Protein AF-A0B659-F1 (afdb_monomer)

Organism: Methanothrix thermoacetophila (strain DSM 6194 / JCM 14653 / NBRC 101360 / PT) (NCBI:txid349307)

Radius of gyration: 19.93 Å; Cα contacts (8 Å, |Δi|>4): 577; chains: 1; bounding box: 67×42×72 Å

Sequence (255 aa):
MFRSTLYLTVGFVILIGVASSYDFGSKVDNTSPDLGYPLVDFGGSQVPIDIGYWDVGPNPQIFDEDDMVYLHFGSAVPTTINANDIRLTTRSDLGLNAGSKVRASDIDCGKPLLPLPAPPLTAGIYFMDLYGSSPGYDVNDLIYLKTLLPAGITATNDVRLSNAVHYNGTVLSAGTKVLDFHADHNRLIIPMIIGFPIYPPVWQESIATIRFYNANGNTMNGVPIYDYNDEVYIDVPFSPLSPGVVSVNDVHLTV

Structure (mmCIF, N/CA/C/O backbone):
data_AF-A0B659-F1
#
_entry.id   AF-A0B659-F1
#
loop_
_atom_site.group_PDB
_atom_site.id
_atom_site.type_symbol
_atom_site.label_atom_id
_atom_site.label_alt_id
_atom_site.label_comp_id
_atom_site.label_asym_id
_atom_site.label_entity_id
_atom_site.label_seq_id
_atom_site.pdbx_PDB_ins_code
_atom_site.Cartn_x
_atom_site.Cartn_y
_atom_site.Cartn_z
_atom_site.occupancy
_atom_site.B_iso_or_equiv
_atom_site.auth_seq_id
_atom_site.auth_comp_id
_atom_site.auth_asym_id
_atom_site.auth_atom_id
_atom_site.pdbx_PDB_model_num
ATOM 1 N N . MET A 1 1 ? 44.176 -22.845 -47.828 1.00 45.75 1 MET A N 1
ATOM 2 C CA . MET A 1 1 ? 43.321 -21.669 -47.553 1.00 45.75 1 MET A CA 1
ATOM 3 C C . MET A 1 1 ? 42.254 -22.123 -46.558 1.00 45.75 1 MET A C 1
ATOM 5 O O . MET A 1 1 ? 41.245 -22.679 -46.968 1.00 45.75 1 MET A O 1
ATOM 9 N N . PHE A 1 2 ? 42.545 -22.056 -45.255 1.00 35.38 2 PHE A N 1
ATOM 10 C CA . PHE A 1 2 ? 41.646 -22.559 -44.208 1.00 35.38 2 PHE A CA 1
ATOM 11 C C . PHE A 1 2 ? 40.600 -21.491 -43.881 1.00 35.38 2 PHE A C 1
ATOM 13 O O . PHE A 1 2 ? 40.958 -20.371 -43.528 1.00 35.38 2 PHE A O 1
ATOM 20 N N . ARG A 1 3 ? 39.316 -21.824 -44.042 1.00 43.41 3 ARG A N 1
ATOM 21 C CA . ARG A 1 3 ? 38.193 -20.975 -43.631 1.00 43.41 3 ARG A CA 1
ATOM 22 C C . ARG A 1 3 ? 37.830 -21.326 -42.189 1.00 43.41 3 ARG A C 1
ATOM 24 O O . ARG A 1 3 ? 37.303 -22.405 -41.938 1.00 43.41 3 ARG A O 1
ATOM 31 N N . SER A 1 4 ? 38.139 -20.436 -41.252 1.00 39.31 4 SER A N 1
ATOM 32 C CA . SER A 1 4 ? 37.653 -20.497 -39.874 1.00 39.31 4 SER A CA 1
ATOM 33 C C . SER A 1 4 ? 36.206 -19.999 -39.832 1.00 39.31 4 SER A C 1
ATOM 35 O O . SER A 1 4 ? 35.901 -18.893 -40.271 1.00 39.31 4 SER A O 1
ATOM 37 N N . THR A 1 5 ? 35.304 -20.843 -39.335 1.00 51.81 5 THR A N 1
ATOM 38 C CA . THR A 1 5 ? 33.898 -20.493 -39.096 1.00 51.81 5 THR A CA 1
ATOM 39 C C . THR A 1 5 ? 33.790 -20.006 -37.655 1.00 51.81 5 THR A C 1
ATOM 41 O O . THR A 1 5 ? 34.074 -20.765 -36.730 1.00 51.81 5 THR A O 1
ATOM 44 N N . LEU A 1 6 ? 33.454 -18.730 -37.470 1.00 38.84 6 LEU A N 1
ATOM 45 C CA . LEU A 1 6 ? 33.222 -18.118 -36.164 1.00 38.84 6 LEU A CA 1
ATOM 46 C C . LEU A 1 6 ? 31.784 -18.441 -35.736 1.00 38.84 6 LEU A C 1
ATOM 48 O O . LEU A 1 6 ? 30.836 -17.973 -36.364 1.00 38.84 6 LEU A O 1
ATOM 52 N N . TYR A 1 7 ? 31.617 -19.258 -34.698 1.00 39.16 7 TYR A N 1
ATOM 53 C CA . TYR A 1 7 ? 30.313 -19.494 -34.081 1.00 39.16 7 TYR A CA 1
ATOM 54 C C . TYR A 1 7 ? 30.024 -18.359 -33.096 1.00 39.16 7 TYR A C 1
ATOM 56 O O . TYR A 1 7 ? 30.724 -18.198 -32.099 1.00 39.16 7 TYR A O 1
ATOM 64 N N . LEU A 1 8 ? 29.009 -17.552 -33.406 1.00 42.28 8 LEU A N 1
ATOM 65 C CA . LEU A 1 8 ? 28.469 -16.539 -32.508 1.00 42.28 8 LEU A CA 1
ATOM 66 C C . LEU A 1 8 ? 27.478 -17.228 -31.561 1.00 42.28 8 LEU A C 1
ATOM 68 O O . LEU A 1 8 ? 26.343 -17.513 -31.940 1.00 42.28 8 LEU A O 1
ATOM 72 N N . THR A 1 9 ? 27.909 -17.532 -30.341 1.00 43.62 9 THR A N 1
ATOM 73 C CA . THR A 1 9 ? 27.015 -18.033 -29.293 1.00 43.62 9 THR A CA 1
ATOM 74 C C . THR A 1 9 ? 26.237 -16.848 -28.723 1.00 43.62 9 THR A C 1
ATOM 76 O O . THR A 1 9 ? 26.780 -16.057 -27.956 1.00 43.62 9 THR A O 1
ATOM 79 N N . VAL A 1 10 ? 24.974 -16.694 -29.120 1.00 49.62 10 VAL A N 1
ATOM 80 C CA . VAL A 1 10 ? 24.047 -15.750 -28.482 1.00 49.62 10 VAL A CA 1
ATOM 81 C C . VAL A 1 10 ? 23.654 -16.351 -27.133 1.00 49.62 10 VAL A C 1
ATOM 83 O O . VAL A 1 10 ? 22.927 -17.341 -27.077 1.00 49.62 10 VAL A O 1
ATOM 86 N N . GLY A 1 11 ? 24.205 -15.806 -26.049 1.00 42.12 11 GLY A N 1
ATOM 87 C CA . GLY A 1 11 ? 23.843 -16.193 -24.689 1.00 42.12 11 GLY A CA 1
ATOM 88 C C . GLY A 1 11 ? 22.412 -15.764 -24.381 1.00 42.12 11 GLY A C 1
ATOM 89 O O . GLY A 1 11 ? 22.101 -14.577 -24.407 1.00 42.12 11 GLY A O 1
ATOM 90 N N . PHE A 1 12 ? 21.544 -16.734 -24.110 1.00 39.38 12 PHE A N 1
ATOM 91 C CA . PHE A 1 12 ? 20.179 -16.509 -23.648 1.00 39.38 12 PHE A CA 1
ATOM 92 C C . PHE A 1 12 ? 20.232 -16.268 -22.132 1.00 39.38 12 PHE A C 1
ATOM 94 O O . PHE A 1 12 ? 20.500 -17.195 -21.368 1.00 39.38 12 PHE A O 1
ATOM 101 N N . VAL A 1 13 ? 20.053 -15.020 -21.693 1.00 42.03 13 VAL A N 1
ATOM 102 C CA . VAL A 1 13 ? 19.917 -14.693 -20.267 1.00 42.03 13 VAL A CA 1
ATOM 103 C C . VAL A 1 13 ? 18.481 -15.013 -19.868 1.00 42.03 13 VAL A C 1
ATOM 105 O O . VAL A 1 13 ? 17.551 -14.318 -20.265 1.00 42.03 13 VAL A O 1
ATOM 108 N N . ILE A 1 14 ? 18.295 -16.093 -19.113 1.00 38.19 14 ILE A N 1
ATOM 109 C CA . ILE A 1 14 ? 17.024 -16.386 -18.448 1.00 38.19 14 ILE A CA 1
ATOM 110 C C . ILE A 1 14 ? 17.013 -15.553 -17.164 1.00 38.19 14 ILE A C 1
ATOM 112 O O . ILE A 1 14 ? 17.647 -15.932 -16.180 1.00 38.19 14 ILE A O 1
ATOM 116 N N . LEU A 1 15 ? 16.328 -14.407 -17.183 1.00 40.47 15 LEU A N 1
ATOM 117 C CA . LEU A 1 15 ? 15.918 -13.726 -15.956 1.00 40.47 15 LEU A CA 1
ATOM 118 C C . LEU A 1 15 ? 14.810 -14.569 -15.322 1.00 40.47 15 LEU A C 1
ATOM 120 O O . LEU A 1 15 ? 13.669 -14.579 -15.775 1.00 40.47 15 LEU A O 1
ATOM 124 N N . ILE A 1 16 ? 15.182 -15.352 -14.313 1.00 45.69 16 ILE A N 1
ATOM 125 C CA . ILE A 1 16 ? 14.224 -15.997 -13.421 1.00 45.69 16 ILE A CA 1
ATOM 126 C C . ILE A 1 16 ? 13.690 -14.874 -12.532 1.00 45.69 16 ILE A C 1
ATOM 128 O O . ILE A 1 16 ? 14.437 -14.356 -11.705 1.00 45.69 16 ILE A O 1
ATOM 132 N N . GLY A 1 17 ? 12.434 -14.474 -12.737 1.00 38.38 17 GLY A N 1
ATOM 133 C CA . GLY A 1 17 ? 11.750 -13.552 -11.834 1.00 38.38 17 GLY A CA 1
ATOM 134 C C . GLY A 1 17 ? 11.701 -14.170 -10.441 1.00 38.38 17 GLY A C 1
ATOM 135 O O . GLY A 1 17 ? 11.069 -15.209 -10.240 1.00 38.38 17 GLY A O 1
ATOM 136 N N . VAL A 1 18 ? 12.432 -13.579 -9.503 1.00 46.12 18 VAL A N 1
ATOM 137 C CA . VAL A 1 18 ? 12.236 -13.826 -8.077 1.00 46.12 18 VAL A CA 1
ATOM 138 C C . VAL A 1 18 ? 10.968 -13.081 -7.675 1.00 46.12 18 VAL A C 1
ATOM 140 O O . VAL A 1 18 ? 10.783 -11.933 -8.059 1.00 46.12 18 VAL A O 1
ATOM 143 N N . ALA A 1 19 ? 10.059 -13.759 -6.975 1.00 50.69 19 ALA A N 1
ATOM 144 C CA . ALA A 1 19 ? 8.969 -13.066 -6.299 1.00 50.69 19 ALA A CA 1
ATOM 145 C C . ALA A 1 19 ? 9.569 -12.080 -5.284 1.00 50.69 19 ALA A C 1
ATOM 147 O O . ALA A 1 19 ? 10.612 -12.396 -4.700 1.00 50.69 19 ALA A O 1
ATOM 148 N N . SER A 1 20 ? 8.907 -10.936 -5.086 1.00 56.00 20 SER A N 1
ATOM 149 C CA . SER A 1 20 ? 9.248 -9.955 -4.052 1.00 56.00 20 SER A CA 1
ATOM 150 C C . SER A 1 20 ? 9.538 -10.673 -2.735 1.00 56.00 20 SER A C 1
ATOM 152 O O . SER A 1 20 ? 8.721 -11.438 -2.224 1.00 56.00 20 SER A O 1
ATOM 154 N N . SER A 1 21 ? 10.747 -10.493 -2.204 1.00 67.25 21 SER A N 1
ATOM 155 C CA . SER A 1 21 ? 11.134 -11.043 -0.899 1.00 67.25 21 SER A CA 1
ATOM 156 C C . SER A 1 21 ? 10.787 -10.103 0.254 1.00 67.25 21 SER A C 1
ATOM 158 O O . SER A 1 21 ? 11.247 -10.316 1.376 1.00 67.25 21 SER A O 1
ATOM 160 N N . TYR A 1 22 ? 10.065 -9.025 -0.036 1.00 85.88 22 TYR A N 1
ATOM 161 C CA . TYR A 1 22 ? 9.882 -7.907 0.871 1.00 85.88 22 TYR A CA 1
ATOM 162 C C . TYR A 1 22 ? 8.581 -8.044 1.641 1.00 85.88 22 TYR A C 1
ATOM 164 O O . TYR A 1 22 ? 7.570 -8.489 1.106 1.00 85.88 22 TYR A O 1
ATOM 172 N N . ASP A 1 23 ? 8.592 -7.622 2.901 1.00 90.44 23 ASP A N 1
ATOM 173 C CA . ASP A 1 23 ? 7.357 -7.503 3.664 1.00 90.44 23 ASP A CA 1
ATOM 174 C C . ASP A 1 23 ? 6.577 -6.270 3.187 1.00 90.44 23 ASP A C 1
ATOM 176 O O . ASP A 1 23 ? 7.164 -5.219 2.904 1.00 90.44 23 ASP A O 1
ATOM 180 N N . PHE A 1 24 ? 5.246 -6.365 3.151 1.00 94.25 24 PHE A N 1
ATOM 181 C CA . PHE A 1 24 ? 4.386 -5.226 2.838 1.00 94.25 24 PHE A CA 1
ATOM 182 C C . PHE A 1 24 ? 4.673 -4.075 3.804 1.00 94.25 24 PHE A C 1
ATOM 184 O O . PHE A 1 24 ? 4.679 -4.256 5.024 1.00 94.25 24 PHE A O 1
ATOM 191 N N . GLY A 1 25 ? 4.914 -2.886 3.259 1.00 93.00 25 GLY A N 1
ATOM 192 C CA . GLY A 1 25 ? 5.211 -1.701 4.049 1.00 93.00 25 GLY A CA 1
ATOM 193 C C . GLY A 1 25 ? 6.611 -1.656 4.654 1.00 93.00 25 GLY A C 1
ATOM 194 O O . GLY A 1 25 ? 6.898 -0.766 5.460 1.00 93.00 25 GLY A O 1
ATOM 195 N N . SER A 1 26 ? 7.485 -2.606 4.305 1.00 92.31 26 SER A N 1
ATOM 196 C CA . SER A 1 26 ? 8.910 -2.500 4.609 1.00 92.31 26 SER A CA 1
ATOM 197 C C . SER A 1 26 ? 9.541 -1.387 3.779 1.00 92.31 26 SER A C 1
ATOM 199 O O . SER A 1 26 ? 9.136 -1.126 2.643 1.00 92.31 26 SER A O 1
ATOM 201 N N . LYS A 1 27 ? 10.543 -0.728 4.358 1.00 91.31 27 LYS A N 1
ATOM 202 C CA . LYS A 1 27 ? 11.289 0.325 3.676 1.00 91.31 27 LYS A CA 1
ATOM 203 C C . LYS A 1 27 ? 12.557 -0.228 3.065 1.00 91.31 27 LYS A C 1
ATOM 205 O O . LYS A 1 27 ? 13.213 -1.080 3.659 1.00 91.31 27 LYS A O 1
ATOM 210 N N . VAL A 1 28 ? 12.909 0.325 1.917 1.00 91.00 28 VAL A N 1
ATOM 211 C CA . VAL A 1 28 ? 14.193 0.100 1.271 1.00 91.00 28 VAL A CA 1
ATOM 212 C C . VAL A 1 28 ? 15.281 0.730 2.135 1.00 91.00 28 VAL A C 1
ATOM 214 O O . VAL A 1 28 ? 15.249 1.922 2.450 1.00 91.00 28 VAL A O 1
ATOM 217 N N . ASP A 1 29 ? 16.259 -0.075 2.517 1.00 89.50 29 ASP A N 1
ATOM 218 C CA . ASP A 1 29 ? 17.458 0.345 3.228 1.00 89.50 29 ASP A CA 1
ATOM 219 C C . ASP A 1 29 ? 18.712 0.197 2.350 1.00 89.50 29 ASP A C 1
ATOM 221 O O . ASP A 1 29 ? 18.666 -0.198 1.185 1.00 89.50 29 ASP A O 1
ATOM 225 N N . ASN A 1 30 ? 19.875 0.527 2.906 1.00 89.56 30 ASN A N 1
ATOM 226 C CA . ASN A 1 30 ? 21.149 0.443 2.190 1.00 89.56 30 ASN A CA 1
ATOM 227 C C . ASN A 1 30 ? 21.625 -0.997 1.906 1.00 89.56 30 ASN A C 1
ATOM 229 O O . ASN A 1 30 ? 22.676 -1.169 1.286 1.00 89.56 30 ASN A O 1
ATOM 233 N N . THR A 1 31 ? 20.895 -2.012 2.370 1.00 89.94 31 THR A N 1
ATOM 234 C CA . THR A 1 31 ? 21.170 -3.435 2.135 1.00 89.94 31 THR A CA 1
ATOM 235 C C . THR A 1 31 ? 20.149 -4.103 1.219 1.00 89.94 31 THR A C 1
ATOM 237 O O . THR A 1 31 ? 20.331 -5.267 0.858 1.00 89.94 31 THR A O 1
ATOM 240 N N . SER A 1 32 ? 19.104 -3.377 0.823 1.00 90.88 32 SER A N 1
ATOM 241 C CA . SER A 1 32 ? 18.005 -3.908 0.025 1.00 90.88 32 SER A CA 1
ATOM 242 C C . SER A 1 32 ? 18.488 -4.274 -1.392 1.00 90.88 32 SER A C 1
ATOM 244 O O . SER A 1 32 ? 19.160 -3.463 -2.037 1.00 90.88 32 SER A O 1
ATOM 246 N N . PRO A 1 33 ? 18.221 -5.501 -1.882 1.00 92.25 33 PRO A N 1
ATOM 247 C CA . PRO A 1 33 ? 18.796 -6.001 -3.136 1.00 92.25 33 PRO A CA 1
ATOM 248 C C . PRO A 1 33 ? 18.208 -5.374 -4.411 1.00 92.25 33 PRO A C 1
ATOM 250 O O . PRO A 1 33 ? 18.780 -5.542 -5.490 1.00 92.25 33 PRO A O 1
ATOM 253 N N . ASP A 1 34 ? 17.102 -4.653 -4.285 1.00 93.06 34 ASP A N 1
ATOM 254 C CA . ASP A 1 34 ? 16.415 -3.885 -5.324 1.00 93.06 34 ASP A CA 1
ATOM 255 C C . ASP A 1 34 ? 16.839 -2.417 -5.374 1.00 93.06 34 ASP A C 1
ATOM 257 O O . ASP A 1 34 ? 16.429 -1.691 -6.278 1.00 93.06 34 ASP A O 1
ATOM 261 N N . LEU A 1 35 ? 17.700 -1.966 -4.455 1.00 91.88 35 LEU A N 1
ATOM 262 C CA . LEU A 1 35 ? 18.214 -0.602 -4.469 1.00 91.88 35 LEU A CA 1
ATOM 263 C C . LEU A 1 35 ? 18.839 -0.272 -5.840 1.00 91.88 35 LEU A C 1
ATOM 265 O O . LEU A 1 35 ? 19.781 -0.924 -6.298 1.00 91.88 35 LEU A O 1
ATOM 269 N N . GLY A 1 36 ? 18.325 0.776 -6.486 1.00 91.25 36 GLY A N 1
ATOM 270 C CA . GLY A 1 36 ? 18.727 1.215 -7.821 1.00 91.25 36 GLY A CA 1
ATOM 271 C C . GLY A 1 36 ? 17.968 0.568 -8.986 1.00 91.25 36 GLY A C 1
ATOM 272 O O . GLY A 1 36 ? 18.287 0.877 -10.138 1.00 91.25 36 GLY A O 1
ATOM 273 N N . TYR A 1 37 ? 16.978 -0.298 -8.740 1.00 93.94 37 TYR A N 1
ATOM 274 C CA . TYR A 1 37 ? 16.105 -0.818 -9.799 1.00 93.94 37 TYR A CA 1
ATOM 275 C C . TYR A 1 37 ? 15.329 0.320 -10.463 1.00 93.94 37 TYR A C 1
ATOM 277 O O . TYR A 1 37 ? 14.858 1.207 -9.759 1.00 93.94 37 TYR A O 1
ATOM 285 N N . PRO A 1 38 ? 15.181 0.333 -11.800 1.00 93.94 38 PRO A N 1
ATOM 286 C CA . PRO A 1 38 ? 14.486 1.409 -12.494 1.00 93.94 38 PRO A CA 1
ATOM 287 C C . PRO A 1 38 ? 12.980 1.365 -12.223 1.00 93.94 38 PRO A C 1
ATOM 289 O O . PRO A 1 38 ? 12.309 0.390 -12.547 1.00 93.94 38 PRO A O 1
ATOM 292 N N . LEU A 1 39 ? 12.443 2.457 -11.697 1.00 92.81 39 LEU A N 1
ATOM 293 C CA . LEU A 1 39 ? 11.019 2.664 -11.489 1.00 92.81 39 LEU A CA 1
ATOM 294 C C . LEU A 1 39 ? 10.404 3.428 -12.661 1.00 92.81 39 LEU A C 1
ATOM 296 O O . LEU A 1 39 ? 10.970 4.391 -13.183 1.00 92.81 39 LEU A O 1
ATOM 300 N N . VAL A 1 40 ? 9.209 3.005 -13.058 1.00 91.56 40 VAL A N 1
ATOM 301 C CA . VAL A 1 40 ? 8.421 3.618 -14.124 1.00 91.56 40 VAL A CA 1
ATOM 302 C C . VAL A 1 40 ? 7.084 4.119 -13.588 1.00 91.56 40 VAL A C 1
ATOM 304 O O . VAL A 1 40 ? 6.484 3.532 -12.686 1.00 91.56 40 VAL A O 1
ATOM 307 N N . ASP A 1 41 ? 6.619 5.230 -14.155 1.00 90.44 41 ASP A N 1
ATOM 308 C CA . ASP A 1 41 ? 5.284 5.755 -13.885 1.00 90.44 41 ASP A CA 1
ATOM 309 C C . ASP A 1 41 ? 4.217 4.876 -14.556 1.00 90.44 41 ASP A C 1
ATOM 311 O O . ASP A 1 41 ? 4.403 4.368 -15.667 1.00 90.44 41 ASP A O 1
ATOM 315 N N . PHE A 1 42 ? 3.059 4.751 -13.908 1.00 91.06 42 PHE A N 1
ATOM 316 C CA . PHE A 1 42 ? 1.876 4.153 -14.523 1.00 91.06 42 PHE A CA 1
ATOM 317 C C . PHE A 1 42 ? 1.370 5.022 -15.680 1.00 91.06 42 PHE A C 1
ATOM 319 O O . PHE A 1 42 ? 1.368 6.252 -15.604 1.00 91.06 42 PHE A O 1
ATOM 326 N N . GLY A 1 43 ? 0.890 4.384 -16.750 1.00 89.88 43 GLY A N 1
ATOM 327 C CA . GLY A 1 43 ? 0.388 5.085 -17.930 1.00 89.88 43 GLY A CA 1
ATOM 328 C C . GLY A 1 43 ? -0.675 4.313 -18.709 1.00 89.88 43 GLY A C 1
ATOM 329 O O . GLY A 1 43 ? -0.971 3.145 -18.447 1.00 89.88 43 GLY A O 1
ATOM 330 N N . GLY A 1 44 ? -1.268 4.980 -19.701 1.00 88.31 44 GLY A N 1
ATOM 331 C CA . GLY A 1 44 ? -2.277 4.378 -20.576 1.00 88.31 44 GLY A CA 1
ATOM 332 C C . GLY A 1 44 ? -3.527 3.935 -19.813 1.00 88.31 44 GLY A C 1
ATOM 333 O O . GLY A 1 44 ? -4.138 4.730 -19.110 1.00 88.31 44 GLY A O 1
ATOM 334 N N . SER A 1 45 ? -3.917 2.668 -19.958 1.00 89.38 45 SER A N 1
ATOM 335 C CA . SER A 1 45 ? -5.105 2.101 -19.302 1.00 89.38 45 SER A CA 1
ATOM 336 C C . SER A 1 45 ? -4.901 1.737 -17.829 1.00 89.38 45 SER A C 1
ATOM 338 O O . SER A 1 45 ? -5.827 1.226 -17.216 1.00 89.38 45 SER A O 1
ATOM 340 N N . GLN A 1 46 ? -3.701 1.931 -17.274 1.00 91.62 46 GLN A N 1
ATOM 341 C CA . GLN A 1 46 ? -3.385 1.634 -15.868 1.00 91.62 46 GLN A CA 1
ATOM 342 C C . GLN A 1 46 ? -3.689 2.821 -14.945 1.00 91.62 46 GLN A C 1
ATOM 344 O O . GLN A 1 46 ? -3.612 2.700 -13.726 1.00 91.62 46 GLN A O 1
ATOM 349 N N . VAL A 1 47 ? -4.010 3.976 -15.532 1.00 90.44 47 VAL A N 1
ATOM 350 C CA . VAL A 1 47 ? -4.314 5.214 -14.821 1.00 90.44 47 VAL A CA 1
ATOM 351 C C . VAL A 1 47 ? -5.782 5.615 -15.032 1.00 90.44 47 VAL A C 1
ATOM 353 O O . VAL A 1 47 ? -6.350 5.324 -16.087 1.00 90.44 47 VAL A O 1
ATOM 356 N N . PRO A 1 48 ? -6.396 6.303 -14.058 1.00 90.38 48 PRO A N 1
ATOM 357 C CA . PRO A 1 48 ? -5.779 6.698 -12.796 1.00 90.38 48 PRO A CA 1
ATOM 358 C C . PRO A 1 48 ? -5.611 5.535 -11.816 1.00 90.38 48 PRO A C 1
ATOM 360 O O . PRO A 1 48 ? -6.207 4.471 -11.983 1.00 90.38 48 PRO A O 1
ATOM 363 N N . ILE A 1 49 ? -4.772 5.771 -10.813 1.00 90.31 49 ILE A N 1
ATOM 364 C CA . ILE A 1 49 ? -4.643 4.912 -9.637 1.00 90.31 49 ILE A CA 1
ATOM 365 C C . ILE A 1 49 ? -5.618 5.443 -8.592 1.00 90.31 49 ILE A C 1
ATOM 367 O O . ILE A 1 49 ? -5.617 6.643 -8.327 1.00 90.31 49 ILE A O 1
ATOM 371 N N . ASP A 1 50 ? -6.438 4.594 -7.994 1.00 91.00 50 ASP A N 1
ATOM 372 C CA . ASP A 1 50 ? -7.438 5.007 -7.010 1.00 91.00 50 ASP A CA 1
ATOM 373 C C . ASP A 1 50 ? -7.475 4.062 -5.807 1.00 91.00 50 ASP A C 1
ATOM 375 O O . ASP A 1 50 ? -6.850 3.002 -5.811 1.00 91.00 50 ASP A O 1
ATOM 379 N N . ILE A 1 51 ? -8.207 4.450 -4.768 1.00 91.25 51 ILE A N 1
ATOM 380 C CA . ILE A 1 51 ? -8.438 3.633 -3.584 1.00 91.25 51 ILE A CA 1
ATOM 381 C C . ILE A 1 51 ? -9.920 3.303 -3.485 1.00 91.25 51 ILE A C 1
ATOM 383 O O . ILE A 1 51 ? -10.782 4.182 -3.527 1.00 91.25 51 ILE A O 1
ATOM 387 N N . GLY A 1 52 ? -10.213 2.027 -3.275 1.00 92.38 52 GLY A N 1
ATOM 388 C CA . GLY A 1 52 ? -11.562 1.569 -2.981 1.00 92.38 52 GLY A CA 1
ATOM 389 C C . GLY A 1 52 ? -11.579 0.565 -1.845 1.00 92.38 52 GLY A C 1
ATOM 390 O O . GLY A 1 52 ? -10.535 0.055 -1.431 1.00 92.38 52 GLY A O 1
ATO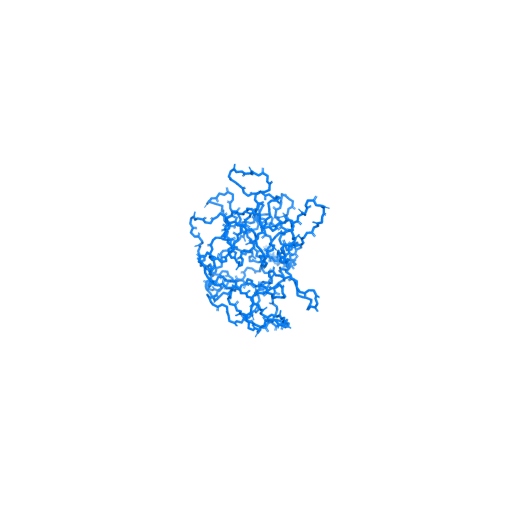M 391 N N . TYR A 1 53 ? -12.775 0.269 -1.352 1.00 95.00 53 TYR A N 1
ATOM 392 C CA . TYR A 1 53 ? -12.989 -0.781 -0.372 1.00 95.00 53 TYR A CA 1
ATOM 393 C C . TYR A 1 53 ? -14.054 -1.779 -0.819 1.00 95.00 53 TYR A C 1
ATOM 395 O O . TYR A 1 53 ? -15.048 -1.430 -1.459 1.00 95.00 53 TYR A O 1
ATOM 403 N N . TRP A 1 54 ? -13.817 -3.044 -0.509 1.00 96.50 54 TRP A N 1
ATOM 404 C CA . TRP A 1 54 ? -14.814 -4.090 -0.592 1.00 96.50 54 TRP A CA 1
ATOM 405 C C . TRP A 1 54 ? -15.533 -4.149 0.747 1.00 96.50 54 TRP A C 1
ATOM 407 O O . TRP A 1 54 ? -14.933 -4.521 1.755 1.00 96.50 54 TRP A O 1
ATOM 417 N N . ASP A 1 55 ? -16.801 -3.749 0.712 1.00 94.38 55 ASP A N 1
ATOM 418 C CA . ASP A 1 55 ? -17.741 -3.824 1.826 1.00 94.38 55 ASP A CA 1
ATOM 419 C C . ASP A 1 55 ? -17.975 -5.289 2.214 1.00 94.38 55 ASP A C 1
ATOM 421 O O . ASP A 1 55 ? -18.632 -6.053 1.489 1.00 94.38 55 ASP A O 1
ATOM 425 N N . VAL A 1 56 ? -17.358 -5.695 3.320 1.00 89.94 56 VAL A N 1
ATOM 426 C CA . VAL A 1 56 ? -17.446 -7.044 3.868 1.00 89.94 56 VAL A CA 1
ATOM 427 C C . VAL A 1 56 ? -17.693 -6.955 5.354 1.00 89.94 56 VAL A C 1
ATOM 429 O O . VAL A 1 56 ? -16.844 -6.520 6.109 1.00 89.94 56 VAL A O 1
ATOM 432 N N . GLY A 1 57 ? -18.829 -7.471 5.804 1.00 87.06 57 GLY A N 1
ATOM 433 C CA . GLY A 1 57 ? -19.142 -7.442 7.222 1.00 87.06 57 GLY A CA 1
ATOM 434 C C . GLY A 1 57 ? -20.638 -7.357 7.476 1.00 87.06 57 GLY A C 1
ATOM 435 O O . GLY A 1 57 ? -21.451 -7.564 6.568 1.00 87.06 57 GLY A O 1
ATOM 436 N N . PRO A 1 58 ? -21.023 -7.106 8.733 1.00 90.50 58 PRO A N 1
ATOM 437 C CA . PRO A 1 58 ? -22.420 -6.996 9.123 1.00 90.50 58 PRO A CA 1
ATOM 438 C C . PRO A 1 58 ? -23.049 -5.634 8.783 1.00 90.50 58 PRO A C 1
ATOM 440 O O . PRO A 1 58 ? -24.277 -5.536 8.831 1.00 90.50 58 PRO A O 1
ATOM 443 N N . ASN A 1 59 ? -22.253 -4.607 8.452 1.00 91.25 59 ASN A N 1
ATOM 444 C CA . ASN A 1 59 ? -22.712 -3.227 8.255 1.00 91.25 59 ASN A CA 1
ATOM 445 C C . ASN A 1 59 ? -22.630 -2.799 6.777 1.00 91.25 59 ASN A C 1
ATOM 447 O O . ASN A 1 59 ? -21.752 -2.026 6.405 1.00 91.25 59 ASN A O 1
ATOM 451 N N . PRO A 1 60 ? -23.559 -3.250 5.919 1.00 90.00 60 PRO A N 1
ATOM 452 C CA . PRO A 1 60 ? -23.477 -2.967 4.494 1.00 90.00 60 PRO A CA 1
ATOM 453 C C . PRO A 1 60 ? -23.504 -1.461 4.201 1.00 90.00 60 PRO A C 1
ATOM 455 O O . PRO A 1 60 ? -24.300 -0.711 4.772 1.00 90.00 60 PRO A O 1
ATOM 458 N N . GLN A 1 61 ? -22.703 -1.060 3.218 1.00 87.56 61 GLN A N 1
ATOM 459 C CA . GLN A 1 61 ? -22.516 0.290 2.684 1.00 87.56 61 GLN A CA 1
ATOM 460 C C . GLN A 1 61 ? -21.898 1.283 3.673 1.00 87.56 61 GLN A C 1
ATOM 462 O O . GLN A 1 61 ? -22.003 2.498 3.478 1.00 87.56 61 GLN A O 1
ATOM 467 N N . ILE A 1 62 ? -21.264 0.785 4.731 1.00 89.25 62 ILE A N 1
ATOM 468 C CA . ILE A 1 62 ? -20.573 1.600 5.723 1.00 89.25 62 ILE A CA 1
ATOM 469 C C . ILE A 1 62 ? -19.121 1.163 5.737 1.00 89.25 62 ILE A C 1
ATOM 471 O O . ILE A 1 62 ? -18.845 0.018 6.051 1.00 89.25 62 ILE A O 1
ATOM 475 N N . PHE A 1 63 ? -18.212 2.099 5.454 1.00 90.62 63 PHE A N 1
ATOM 476 C CA . PHE A 1 63 ? -16.790 1.819 5.586 1.00 90.62 63 PHE A CA 1
ATOM 477 C C . PHE A 1 63 ? -16.413 1.621 7.063 1.00 90.62 63 PHE A C 1
ATOM 479 O O . PHE A 1 63 ? -16.394 2.594 7.829 1.00 90.62 63 PHE A O 1
ATOM 486 N N . ASP A 1 64 ? -16.125 0.386 7.465 1.00 90.75 64 ASP A N 1
ATOM 487 C CA . ASP A 1 64 ? -15.857 0.004 8.853 1.00 90.75 64 ASP A CA 1
ATOM 488 C C . ASP A 1 64 ? -14.552 -0.794 9.024 1.00 90.75 64 ASP A C 1
ATOM 490 O O . ASP A 1 64 ? -13.651 -0.684 8.195 1.00 90.75 64 ASP A O 1
ATOM 494 N N . GLU A 1 65 ? -14.372 -1.500 10.145 1.00 90.00 65 GLU A N 1
ATOM 495 C CA . GLU A 1 65 ? -13.144 -2.243 10.448 1.00 90.00 65 GLU A CA 1
ATOM 496 C C . GLU A 1 65 ? -13.000 -3.545 9.648 1.00 90.00 65 GLU A C 1
ATOM 498 O O . GLU A 1 65 ? -11.872 -3.916 9.309 1.00 90.00 65 GLU A O 1
ATOM 503 N N . ASP A 1 66 ? -14.106 -4.180 9.260 1.00 92.06 66 ASP A N 1
ATOM 504 C CA . ASP A 1 66 ? -14.101 -5.485 8.599 1.00 92.06 66 ASP A CA 1
ATOM 505 C C . ASP A 1 66 ? -13.735 -5.376 7.112 1.00 92.06 66 ASP A C 1
ATOM 507 O O . ASP A 1 66 ? -13.172 -6.323 6.548 1.00 92.06 66 ASP A O 1
ATOM 511 N N . ASP A 1 67 ? -13.981 -4.209 6.510 1.00 94.88 67 ASP A N 1
ATOM 512 C CA . ASP A 1 67 ? -13.812 -3.958 5.080 1.00 94.88 67 ASP A CA 1
ATOM 513 C C . ASP A 1 67 ? -12.386 -4.111 4.559 1.00 94.88 67 ASP A C 1
ATOM 515 O O . ASP A 1 67 ? -11.405 -3.723 5.199 1.00 94.88 67 ASP A O 1
ATOM 519 N N . MET A 1 68 ? -12.252 -4.571 3.321 1.00 96.25 68 MET A N 1
ATOM 520 C CA . MET A 1 68 ? -10.946 -4.662 2.675 1.00 96.25 68 MET A CA 1
ATOM 521 C C . MET A 1 68 ? -10.664 -3.451 1.800 1.00 96.25 68 MET A C 1
ATOM 523 O O . MET A 1 68 ? -11.465 -3.122 0.941 1.00 96.25 68 MET A O 1
ATOM 527 N N . VAL A 1 69 ? -9.503 -2.824 1.964 1.00 96.12 69 VAL A N 1
ATOM 528 C CA . VAL A 1 69 ? -9.049 -1.688 1.147 1.00 96.12 69 VAL A CA 1
ATOM 529 C C . VAL A 1 69 ? -8.082 -2.152 0.059 1.00 96.12 69 VAL A C 1
ATOM 531 O O . VAL A 1 69 ? -7.214 -2.991 0.317 1.00 96.12 69 VAL A O 1
ATOM 534 N N . TYR A 1 70 ? -8.210 -1.573 -1.135 1.00 96.88 70 TYR A N 1
ATOM 535 C CA . TYR A 1 70 ? -7.440 -1.910 -2.331 1.00 96.88 70 TYR A CA 1
ATOM 536 C C . TYR A 1 70 ? -6.860 -0.661 -2.997 1.00 96.88 70 TYR A C 1
ATOM 538 O O . TYR A 1 70 ? -7.519 0.377 -3.054 1.00 96.88 70 TYR A O 1
ATOM 546 N N . LEU A 1 71 ? -5.655 -0.798 -3.552 1.00 95.69 71 LEU A N 1
ATOM 547 C CA . LEU A 1 71 ? -5.112 0.094 -4.571 1.00 95.69 71 LEU A CA 1
ATOM 548 C C . LEU A 1 71 ? -5.557 -0.424 -5.939 1.00 95.69 71 LEU A C 1
ATOM 550 O O . LEU A 1 71 ? -5.223 -1.548 -6.322 1.00 95.69 71 LEU A O 1
ATOM 554 N N . HIS A 1 72 ? -6.328 0.393 -6.639 1.00 95.12 72 HIS A N 1
ATOM 555 C CA . HIS A 1 72 ? -6.994 0.062 -7.887 1.00 95.12 72 HIS A CA 1
ATOM 556 C C . HIS A 1 72 ? -6.350 0.785 -9.066 1.00 95.12 72 HIS A C 1
ATOM 558 O O . HIS A 1 72 ? -5.980 1.953 -8.950 1.00 95.12 72 HIS A O 1
ATOM 564 N N . PHE A 1 73 ? -6.265 0.118 -10.215 1.00 92.69 73 PHE A N 1
ATOM 565 C CA . PHE A 1 73 ? -5.624 0.665 -11.412 1.00 92.69 73 PHE A CA 1
ATOM 566 C C . PHE A 1 73 ? -6.599 0.792 -12.586 1.00 92.69 73 PHE A C 1
ATOM 568 O O . PHE A 1 73 ? -7.385 -0.112 -12.870 1.00 92.69 73 PHE A O 1
ATOM 575 N N . GLY A 1 74 ? -6.498 1.897 -13.327 1.00 87.44 74 GLY A N 1
ATOM 576 C CA . GLY A 1 74 ? -7.163 2.075 -14.621 1.00 87.44 74 GLY A CA 1
ATOM 577 C C . GLY A 1 74 ? -8.590 2.621 -14.579 1.00 87.44 74 GLY A C 1
ATOM 578 O O . GLY A 1 74 ? -9.237 2.700 -15.624 1.00 87.44 74 GLY A O 1
ATOM 579 N N . SER A 1 75 ? -9.094 3.022 -13.409 1.00 81.44 75 SER A N 1
ATOM 580 C CA . SER A 1 75 ? -10.404 3.667 -13.277 1.00 81.44 75 SER A CA 1
ATOM 581 C C . SER A 1 75 ? -10.406 4.721 -12.177 1.00 81.44 75 SER A C 1
ATOM 583 O O . SER A 1 75 ? -9.940 4.477 -11.071 1.00 81.44 75 SER A O 1
ATOM 585 N N . ALA A 1 76 ? -10.990 5.884 -12.479 1.00 70.94 76 ALA A N 1
ATOM 586 C CA . ALA A 1 76 ? -11.189 6.988 -11.530 1.00 70.94 76 ALA A CA 1
ATOM 587 C C . ALA A 1 76 ? -12.335 6.747 -10.543 1.00 70.94 76 ALA A C 1
ATOM 589 O O . ALA A 1 76 ? -12.567 7.549 -9.647 1.00 70.94 76 ALA A O 1
ATOM 590 N N . VAL A 1 77 ? -13.143 5.726 -10.825 1.00 76.69 77 VAL A N 1
ATOM 591 C CA . VAL A 1 77 ? -14.228 5.277 -9.967 1.00 76.69 77 VAL A CA 1
ATOM 592 C C . VAL A 1 77 ? -14.103 3.763 -9.928 1.00 76.69 77 VAL A C 1
ATOM 594 O O . VAL A 1 77 ? -14.526 3.094 -10.883 1.00 76.69 77 VAL A O 1
ATOM 597 N N . PRO A 1 78 ? -13.458 3.201 -8.897 1.00 74.94 78 PRO A N 1
ATOM 598 C CA . PRO A 1 78 ? -13.435 1.766 -8.724 1.00 74.94 78 PRO A CA 1
ATOM 599 C C . PRO A 1 78 ? -14.879 1.270 -8.638 1.00 74.94 78 PRO A C 1
ATOM 601 O O . PRO A 1 78 ? -15.704 1.837 -7.927 1.00 74.94 78 PRO A O 1
ATOM 604 N N . THR A 1 79 ? -15.200 0.250 -9.428 1.00 88.12 79 THR A N 1
ATOM 605 C CA . THR A 1 79 ? -16.534 -0.383 -9.434 1.00 88.12 79 THR A CA 1
ATOM 606 C C . THR A 1 79 ? -16.445 -1.869 -9.135 1.00 88.12 79 THR A C 1
ATOM 608 O O . THR A 1 79 ? -17.352 -2.445 -8.533 1.00 88.12 79 THR A O 1
ATOM 611 N N . THR A 1 80 ? -15.331 -2.487 -9.518 1.00 95.62 80 THR A N 1
ATOM 612 C CA . THR A 1 80 ? -15.025 -3.889 -9.273 1.00 95.62 80 THR A CA 1
ATOM 613 C C . THR A 1 80 ? -13.554 -4.053 -8.947 1.00 95.62 80 THR A C 1
ATOM 615 O O . THR A 1 80 ? -12.714 -3.354 -9.511 1.00 95.62 80 THR A O 1
ATOM 618 N N . ILE A 1 81 ? -13.252 -5.016 -8.082 1.00 97.31 81 ILE A N 1
ATOM 619 C CA . ILE A 1 81 ? -11.882 -5.458 -7.839 1.00 97.31 81 ILE A CA 1
ATOM 620 C C . ILE A 1 81 ? -11.398 -6.214 -9.075 1.00 97.31 81 ILE A C 1
ATOM 622 O O . ILE A 1 81 ? -12.024 -7.192 -9.497 1.00 97.31 81 ILE A O 1
ATOM 626 N N . ASN A 1 82 ? -10.286 -5.773 -9.646 1.00 96.19 82 ASN A N 1
ATOM 627 C CA . ASN A 1 82 ? -9.690 -6.359 -10.836 1.00 96.19 82 ASN A CA 1
ATOM 628 C C . ASN A 1 82 ? -8.450 -7.182 -10.485 1.00 96.19 82 ASN A C 1
ATOM 630 O O . ASN A 1 82 ? -7.821 -7.004 -9.444 1.00 96.19 82 ASN A O 1
ATOM 634 N N . ALA A 1 83 ? -8.063 -8.079 -11.393 1.00 96.06 83 ALA A N 1
ATOM 635 C CA . ALA A 1 83 ? -6.748 -8.696 -11.308 1.00 96.06 83 ALA A CA 1
ATOM 636 C C . ALA A 1 83 ? -5.653 -7.613 -11.349 1.00 96.06 83 ALA A C 1
ATOM 638 O O . ALA A 1 83 ? -5.771 -6.640 -12.092 1.00 96.06 83 ALA A O 1
ATOM 639 N N . ASN A 1 84 ? -4.584 -7.832 -10.585 1.00 96.31 84 ASN A N 1
ATOM 640 C CA . ASN A 1 84 ? -3.465 -6.919 -10.336 1.00 96.31 84 ASN A CA 1
ATOM 641 C C . ASN A 1 84 ? -3.763 -5.696 -9.452 1.00 96.31 84 ASN A C 1
ATOM 643 O O . ASN A 1 84 ? -2.817 -4.983 -9.116 1.00 96.31 84 ASN A O 1
ATOM 647 N N . ASP A 1 85 ? -4.998 -5.488 -8.983 1.00 97.81 85 ASP A N 1
ATOM 648 C CA . ASP A 1 85 ? -5.226 -4.585 -7.846 1.00 97.81 85 ASP A CA 1
ATOM 649 C C . ASP A 1 85 ? -4.419 -5.074 -6.631 1.00 97.81 85 ASP A C 1
ATOM 651 O O . ASP A 1 85 ? -4.186 -6.277 -6.474 1.00 97.81 85 ASP A O 1
ATOM 655 N N . ILE A 1 86 ? -3.973 -4.163 -5.766 1.00 97.81 86 ILE A N 1
ATOM 656 C CA . ILE A 1 86 ? -3.167 -4.513 -4.586 1.00 97.81 86 ILE A CA 1
ATOM 657 C C . ILE A 1 86 ? -4.028 -4.414 -3.340 1.00 97.81 86 ILE A C 1
ATOM 659 O O . ILE A 1 86 ? -4.659 -3.391 -3.087 1.00 97.81 86 ILE A O 1
ATOM 663 N N . ARG A 1 87 ? -4.014 -5.460 -2.517 1.00 98.06 87 ARG A N 1
ATOM 664 C CA . ARG A 1 87 ? -4.659 -5.439 -1.202 1.00 98.06 87 ARG A CA 1
ATOM 665 C C . ARG A 1 87 ? -3.853 -4.550 -0.269 1.00 98.06 87 ARG A C 1
ATOM 667 O O . ARG A 1 87 ? -2.691 -4.828 -0.005 1.00 98.06 87 ARG A O 1
ATOM 674 N N . LEU A 1 88 ? -4.464 -3.506 0.271 1.00 97.50 88 LEU A N 1
ATOM 675 C CA . LEU A 1 88 ? -3.830 -2.638 1.267 1.00 97.50 88 LEU A CA 1
ATOM 676 C C . LEU A 1 88 ? -4.148 -3.065 2.698 1.00 97.50 88 LEU A C 1
ATOM 678 O O . LEU A 1 88 ? -3.591 -2.512 3.637 1.00 97.50 88 LEU A O 1
ATOM 682 N N . THR A 1 89 ? -5.031 -4.048 2.874 1.00 96.81 89 THR A N 1
ATOM 683 C CA . THR A 1 89 ? -5.409 -4.604 4.179 1.00 96.81 89 THR A CA 1
ATOM 684 C C . THR A 1 89 ? -5.364 -6.126 4.156 1.00 96.81 89 THR A C 1
ATOM 686 O O . THR A 1 89 ? -5.478 -6.739 3.094 1.00 96.81 89 THR A O 1
ATOM 689 N N . THR A 1 90 ? -5.188 -6.732 5.329 1.00 95.44 90 THR A N 1
ATOM 690 C CA . THR A 1 90 ? -5.171 -8.190 5.501 1.00 95.44 90 THR A CA 1
ATOM 691 C C . THR A 1 90 ? -6.510 -8.696 6.042 1.00 95.44 90 THR A C 1
ATOM 693 O O . THR A 1 90 ? -7.015 -8.181 7.037 1.00 95.44 90 THR A O 1
ATOM 696 N N . ARG A 1 91 ? -7.036 -9.771 5.445 1.00 93.38 91 ARG A N 1
ATOM 697 C CA . ARG A 1 91 ? -8.128 -10.615 5.955 1.00 93.38 91 ARG A CA 1
ATOM 698 C C . ARG A 1 91 ? -7.647 -12.056 6.068 1.00 93.38 91 ARG A C 1
ATOM 700 O O . ARG A 1 91 ? -7.769 -12.862 5.141 1.00 93.38 91 ARG A O 1
ATOM 707 N N . SER A 1 92 ? -7.076 -12.377 7.226 1.00 91.69 92 SER A N 1
ATOM 708 C CA . SER A 1 92 ? -6.467 -13.685 7.496 1.00 91.69 92 SER A CA 1
ATOM 709 C C . SER A 1 92 ? -7.464 -14.843 7.420 1.00 91.69 92 SER A C 1
ATOM 711 O O . SER A 1 92 ? -7.093 -15.944 7.026 1.00 91.69 92 SER A O 1
ATOM 713 N N . ASP A 1 93 ? -8.731 -14.602 7.761 1.00 92.19 93 ASP A N 1
ATOM 714 C CA . ASP A 1 93 ? -9.821 -15.579 7.667 1.00 92.19 93 ASP A CA 1
ATOM 715 C C . ASP A 1 93 ? -10.142 -15.984 6.219 1.00 92.19 93 ASP A C 1
ATOM 717 O O . ASP A 1 93 ? -10.608 -17.097 5.978 1.00 92.19 93 ASP A O 1
ATOM 721 N N . LEU A 1 94 ? -9.843 -15.107 5.256 1.00 92.69 94 LEU A N 1
ATOM 722 C CA . LEU A 1 94 ? -9.997 -15.350 3.821 1.00 92.69 94 LEU A CA 1
ATOM 723 C C . LEU A 1 94 ? -8.668 -15.692 3.125 1.00 92.69 94 LEU A C 1
ATOM 725 O O . LEU A 1 94 ? -8.659 -15.960 1.925 1.00 92.69 94 LEU A O 1
ATOM 729 N N . GLY A 1 95 ? -7.547 -15.684 3.855 1.00 94.50 95 GLY A N 1
ATOM 730 C CA . GLY A 1 95 ? -6.209 -15.874 3.289 1.00 94.50 95 GLY A CA 1
ATOM 731 C C . GLY A 1 95 ? -5.765 -14.740 2.357 1.00 94.50 95 GLY A C 1
ATOM 732 O O . GLY A 1 95 ? -4.928 -14.960 1.484 1.00 94.50 95 GLY A O 1
ATOM 733 N N . LEU A 1 96 ? -6.339 -13.545 2.516 1.00 96.00 96 LEU A N 1
ATOM 734 C CA . LEU A 1 96 ? -6.057 -12.372 1.693 1.00 96.00 96 LEU A CA 1
ATOM 735 C C . LEU A 1 96 ? -5.088 -11.461 2.449 1.00 96.00 96 LEU A C 1
ATOM 737 O O . LEU A 1 96 ? -5.446 -10.896 3.478 1.00 96.00 96 LEU A O 1
ATOM 741 N N . ASN A 1 97 ? -3.856 -11.326 1.963 1.00 96.00 97 ASN A N 1
ATOM 742 C CA . ASN A 1 97 ? -2.800 -10.598 2.674 1.00 96.00 97 ASN A CA 1
ATOM 743 C C . ASN A 1 97 ? -2.561 -9.218 2.065 1.00 96.00 97 ASN A C 1
ATOM 745 O O . ASN A 1 97 ? -2.574 -9.074 0.839 1.00 96.00 97 ASN A O 1
ATOM 749 N N . ALA A 1 98 ? -2.277 -8.223 2.902 1.00 97.00 98 ALA A N 1
ATOM 750 C CA . ALA A 1 98 ? -1.816 -6.927 2.427 1.00 97.00 98 ALA A CA 1
ATOM 751 C C . ALA A 1 98 ? -0.518 -7.063 1.609 1.00 97.00 98 ALA A C 1
ATOM 753 O O . ALA A 1 98 ? 0.298 -7.952 1.846 1.00 97.00 98 ALA A O 1
ATOM 754 N N . GLY A 1 99 ? -0.377 -6.211 0.600 1.00 96.69 99 GLY A N 1
ATOM 755 C CA . GLY A 1 99 ? 0.681 -6.237 -0.404 1.00 96.69 99 GLY A CA 1
ATOM 756 C C . GLY A 1 99 ? 0.509 -7.288 -1.498 1.00 96.69 99 GLY A C 1
ATOM 757 O O . GLY A 1 99 ? 1.131 -7.187 -2.552 1.00 96.69 99 GLY A O 1
ATOM 758 N N . SER A 1 100 ? -0.359 -8.284 -1.316 1.00 96.94 100 SER A N 1
ATOM 759 C CA . SER A 1 100 ? -0.597 -9.255 -2.383 1.00 96.94 100 SER A CA 1
ATOM 760 C C . SER A 1 100 ? -1.440 -8.647 -3.505 1.00 96.94 100 SER A C 1
ATOM 762 O O . SER A 1 100 ? -2.425 -7.938 -3.264 1.00 96.94 100 SER A O 1
ATOM 764 N N . LYS A 1 101 ? -1.076 -8.974 -4.747 1.00 97.31 101 LYS A N 1
ATOM 765 C CA . LYS A 1 101 ? -1.895 -8.662 -5.920 1.00 97.31 101 LYS A CA 1
ATOM 766 C C . LYS A 1 101 ? -3.086 -9.607 -6.019 1.00 97.31 101 LYS A C 1
ATOM 768 O O . LYS A 1 101 ? -2.968 -10.809 -5.763 1.00 97.31 101 LYS A O 1
ATOM 773 N N . VAL A 1 102 ? -4.222 -9.079 -6.452 1.00 97.88 102 VAL A N 1
ATOM 774 C CA . VAL A 1 102 ? -5.418 -9.865 -6.747 1.00 97.88 102 VAL A CA 1
ATOM 775 C C . VAL A 1 102 ? -5.178 -10.707 -7.997 1.00 97.88 102 VAL A C 1
ATOM 777 O O . VAL A 1 102 ? -4.812 -10.197 -9.056 1.00 97.88 102 VAL A O 1
ATOM 780 N N . ARG A 1 103 ? -5.405 -12.014 -7.900 1.00 96.94 103 ARG A N 1
ATOM 781 C CA . ARG A 1 103 ? -5.424 -12.928 -9.046 1.00 96.94 103 ARG A CA 1
ATOM 782 C C . ARG A 1 103 ? -6.848 -13.082 -9.551 1.00 96.94 103 ARG A C 1
ATOM 784 O O . ARG A 1 103 ? -7.798 -13.049 -8.780 1.00 96.94 103 ARG A O 1
ATOM 791 N N . ALA A 1 104 ? -6.991 -13.398 -10.836 1.00 96.56 104 ALA A N 1
ATOM 792 C CA . ALA A 1 104 ? -8.297 -13.682 -11.437 1.00 96.56 104 ALA A CA 1
ATOM 793 C C . ALA A 1 104 ? -9.064 -14.839 -10.755 1.00 96.56 104 ALA A C 1
ATOM 795 O O . ALA A 1 104 ? -10.275 -14.954 -10.913 1.00 96.56 104 ALA A O 1
ATOM 796 N N . SER A 1 105 ? -8.359 -15.713 -10.030 1.00 96.62 105 SER A N 1
ATOM 797 C CA . SER A 1 105 ? -8.927 -16.836 -9.279 1.00 96.62 105 SER A CA 1
ATOM 798 C C . SER A 1 105 ? -9.278 -16.518 -7.825 1.00 96.62 105 SER A C 1
ATOM 800 O O . SER A 1 105 ? -9.838 -17.384 -7.154 1.00 96.62 105 SER A O 1
ATOM 802 N N . ASP A 1 106 ? -8.887 -15.352 -7.309 1.00 97.94 106 ASP A N 1
ATOM 803 C CA . ASP A 1 106 ? -9.074 -15.029 -5.896 1.00 97.94 106 ASP A CA 1
ATOM 804 C C . ASP A 1 106 ? -10.546 -14.719 -5.596 1.00 97.94 106 ASP A C 1
ATOM 806 O O . ASP A 1 106 ? -11.297 -14.259 -6.458 1.00 97.94 106 ASP A O 1
ATOM 810 N N . ILE A 1 107 ? -10.974 -14.986 -4.358 1.00 97.06 107 ILE A N 1
ATOM 811 C CA . ILE A 1 107 ? -12.383 -14.873 -3.943 1.00 97.06 107 ILE A CA 1
ATOM 812 C C . ILE A 1 107 ? -12.926 -13.439 -4.008 1.00 97.06 107 ILE A C 1
ATOM 814 O O . ILE A 1 107 ? -14.138 -13.238 -4.114 1.00 97.06 107 ILE A O 1
ATOM 818 N N . ASP A 1 108 ? -12.034 -12.458 -3.928 1.00 97.62 108 ASP A N 1
ATOM 819 C CA . ASP A 1 108 ? -12.327 -11.034 -3.980 1.00 97.62 108 ASP A CA 1
ATOM 820 C C . ASP A 1 108 ? -12.296 -10.466 -5.408 1.00 97.62 108 ASP A C 1
ATOM 822 O O . ASP A 1 108 ? -12.883 -9.416 -5.659 1.00 97.62 108 ASP A O 1
ATOM 826 N N . CYS A 1 109 ? -11.719 -11.176 -6.383 1.00 97.75 109 CYS A N 1
ATOM 827 C CA . CYS A 1 109 ? -11.732 -10.734 -7.775 1.00 97.75 109 CYS A CA 1
ATOM 828 C C . CYS A 1 109 ? -13.170 -10.649 -8.320 1.00 97.75 109 CYS A C 1
ATOM 830 O O . CYS A 1 109 ? -13.980 -11.569 -8.180 1.00 97.75 109 CYS A O 1
ATOM 832 N N . GLY A 1 110 ? -13.496 -9.532 -8.972 1.00 97.00 110 GLY A N 1
ATOM 833 C CA . GLY A 1 110 ? -14.824 -9.248 -9.518 1.00 97.00 110 GLY A CA 1
ATOM 834 C C . GLY A 1 110 ? -15.877 -8.869 -8.473 1.00 97.00 110 GLY A C 1
ATOM 835 O O . GLY A 1 110 ? -17.046 -8.701 -8.829 1.00 97.00 110 GLY A O 1
ATOM 836 N N . LYS A 1 111 ? -15.509 -8.735 -7.191 1.00 97.31 111 LYS A N 1
ATOM 837 C CA . LYS A 1 111 ? -16.416 -8.201 -6.168 1.00 97.31 111 LYS A CA 1
ATOM 838 C C . LYS A 1 111 ? -16.613 -6.694 -6.343 1.00 97.31 111 LYS A C 1
ATOM 840 O O . LYS A 1 111 ? -15.731 -6.036 -6.900 1.00 97.31 111 LYS A O 1
ATOM 845 N N . PRO A 1 112 ? -17.756 -6.142 -5.890 1.00 95.88 112 PRO A N 1
ATOM 846 C CA . PRO A 1 112 ? -17.980 -4.704 -5.910 1.00 95.88 112 PRO A CA 1
ATOM 847 C C . PRO A 1 112 ? -16.891 -3.977 -5.127 1.00 95.88 112 PRO A C 1
ATOM 849 O O . PRO A 1 112 ? -16.589 -4.349 -3.994 1.00 95.88 112 PRO A O 1
ATOM 852 N N . LEU A 1 113 ? -16.339 -2.936 -5.739 1.00 94.81 113 LEU A N 1
ATOM 853 C CA . LEU A 1 113 ? -15.388 -2.035 -5.106 1.00 94.81 113 LEU A CA 1
ATOM 854 C C . LEU A 1 113 ? -16.079 -0.683 -4.953 1.00 94.81 113 LEU A C 1
ATOM 856 O O . LEU A 1 113 ? -16.569 -0.129 -5.935 1.00 94.81 113 LEU A O 1
ATOM 860 N N . LEU A 1 114 ? -16.184 -0.198 -3.721 1.00 92.50 114 LEU A N 1
ATOM 861 C CA . LEU A 1 114 ? -16.827 1.066 -3.388 1.00 92.50 114 LEU A CA 1
ATOM 862 C C . LEU A 1 114 ? -15.763 2.152 -3.178 1.00 92.50 114 LEU A C 1
ATOM 864 O O . LEU A 1 114 ? -14.689 1.862 -2.650 1.00 92.50 114 LEU A O 1
ATOM 868 N N . PRO A 1 115 ? -16.031 3.409 -3.561 1.00 88.06 115 PRO A N 1
ATOM 869 C CA . PRO A 1 115 ? -15.130 4.512 -3.250 1.00 88.06 115 PRO A CA 1
ATOM 870 C C . PRO A 1 115 ? -15.134 4.784 -1.744 1.00 88.06 115 PRO A C 1
ATOM 872 O O . PRO A 1 115 ? -16.187 4.699 -1.110 1.00 88.06 115 PRO A O 1
ATOM 875 N N . LEU A 1 116 ? -13.988 5.170 -1.176 1.00 83.88 116 LEU A N 1
ATOM 876 C CA . LEU A 1 116 ? -13.925 5.602 0.224 1.00 83.88 116 LEU A CA 1
ATOM 877 C C . LEU A 1 116 ? -14.899 6.774 0.502 1.00 83.88 116 LEU A C 1
ATOM 879 O O . LEU A 1 116 ? -15.157 7.584 -0.396 1.00 83.88 116 LEU A O 1
ATOM 883 N N . PRO A 1 117 ? -15.440 6.908 1.729 1.00 77.12 117 PRO A N 1
ATOM 884 C CA . PRO A 1 117 ? -16.365 7.992 2.064 1.00 77.12 117 PRO A CA 1
ATOM 885 C C . PRO A 1 117 ? -15.736 9.389 1.842 1.00 77.12 117 PRO A C 1
ATOM 887 O O . PRO A 1 117 ? -14.746 9.739 2.475 1.00 77.12 117 PRO A O 1
ATOM 890 N N . ALA A 1 118 ? -16.310 10.216 0.960 1.00 56.53 118 ALA A N 1
ATOM 891 C CA . ALA A 1 118 ? -15.928 11.633 0.744 1.00 56.53 118 ALA A CA 1
ATOM 892 C C . ALA A 1 118 ? -16.730 12.591 1.677 1.00 56.53 118 ALA A C 1
ATOM 894 O O . ALA A 1 118 ? -17.771 12.126 2.154 1.00 56.53 118 ALA A O 1
ATOM 895 N N . PRO A 1 119 ? -16.446 13.923 1.883 1.00 48.56 119 PRO A N 1
ATOM 896 C CA . PRO A 1 119 ? -15.323 14.856 1.531 1.00 48.56 119 PRO A CA 1
ATOM 897 C C . PRO A 1 119 ? -14.893 15.830 2.708 1.00 48.56 119 PRO A C 1
ATOM 899 O O . PRO A 1 119 ? -15.485 15.720 3.782 1.00 48.56 119 PRO A O 1
ATOM 902 N N . PRO A 1 120 ? -13.952 16.830 2.602 1.00 47.56 120 PRO A N 1
ATOM 903 C CA . PRO A 1 120 ? -13.244 17.399 1.442 1.00 47.56 120 PRO A CA 1
ATOM 904 C C . PRO A 1 120 ? -11.698 17.404 1.539 1.00 47.56 120 PRO A C 1
ATOM 906 O O . PRO A 1 120 ? -11.054 18.296 0.993 1.00 47.56 120 PRO A O 1
ATOM 909 N N . LEU A 1 121 ? -11.079 16.428 2.200 1.00 52.06 121 LEU A N 1
ATOM 910 C CA . LEU A 1 121 ? -9.661 16.134 1.980 1.00 52.06 121 LEU A CA 1
ATOM 911 C C . LEU A 1 121 ? -9.567 14.663 1.604 1.00 52.06 121 LEU A C 1
ATOM 913 O O . LEU A 1 121 ? -9.911 13.781 2.384 1.00 52.06 121 LEU A O 1
ATOM 917 N N . THR A 1 122 ? -9.231 14.477 0.333 1.00 59.12 122 THR A N 1
ATOM 918 C CA . THR A 1 122 ? -9.018 13.224 -0.380 1.00 59.12 122 THR A CA 1
ATOM 919 C C . THR A 1 122 ? -8.276 12.213 0.472 1.00 59.12 122 THR A C 1
ATOM 921 O O . THR A 1 122 ? -7.293 12.572 1.127 1.00 59.12 122 THR A O 1
ATOM 924 N N . ALA A 1 123 ? -8.695 10.949 0.382 1.00 72.50 123 ALA A N 1
ATOM 925 C CA . ALA A 1 123 ? -7.828 9.846 0.750 1.00 72.50 123 ALA A CA 1
ATOM 926 C C . ALA A 1 123 ? -6.419 10.113 0.204 1.00 72.50 123 ALA A C 1
ATOM 928 O O . ALA A 1 123 ? -6.246 10.678 -0.883 1.00 72.50 123 ALA A O 1
ATOM 929 N N . GLY A 1 124 ? -5.412 9.800 0.999 1.00 86.50 124 GLY A N 1
ATOM 930 C CA . GLY A 1 124 ? -4.041 10.172 0.696 1.00 86.50 124 GLY A CA 1
ATOM 931 C C . GLY A 1 124 ? -3.082 9.406 1.575 1.00 86.50 124 GLY A C 1
ATOM 932 O O . GLY A 1 124 ? -3.486 8.792 2.564 1.00 86.50 124 GLY A O 1
ATOM 933 N N . ILE A 1 125 ? -1.811 9.446 1.209 1.00 90.06 125 ILE A N 1
ATOM 934 C CA . ILE A 1 125 ? -0.756 8.787 1.966 1.00 90.06 125 ILE A CA 1
ATOM 935 C C . ILE A 1 125 ? -0.038 9.845 2.790 1.00 90.06 125 ILE A C 1
ATOM 937 O O . ILE A 1 125 ? 0.329 10.905 2.283 1.00 90.06 125 ILE A O 1
ATOM 941 N N . TYR A 1 126 ? 0.124 9.563 4.074 1.00 90.94 126 TYR A N 1
ATOM 942 C CA . TYR A 1 126 ? 0.673 10.464 5.075 1.00 90.94 126 TYR A CA 1
ATOM 943 C C . TYR A 1 126 ? 1.727 9.731 5.894 1.00 90.94 126 TYR A C 1
ATOM 945 O O . TYR A 1 126 ? 1.639 8.515 6.059 1.00 90.94 126 TYR A O 1
ATOM 953 N N . PHE A 1 127 ? 2.666 10.474 6.470 1.00 90.94 127 PHE A N 1
ATOM 954 C CA . PHE A 1 127 ? 3.619 9.937 7.433 1.00 90.94 127 PHE A CA 1
ATOM 955 C C . PHE A 1 127 ? 3.469 10.577 8.811 1.00 90.94 127 PHE A C 1
ATOM 957 O O . PHE A 1 127 ? 3.055 11.727 8.940 1.00 90.94 127 PHE A O 1
ATOM 964 N N . MET A 1 128 ? 3.810 9.825 9.847 1.00 90.38 128 MET A N 1
ATOM 965 C CA . MET A 1 128 ? 3.958 10.295 11.217 1.00 90.38 128 MET A CA 1
ATOM 966 C C . MET A 1 128 ? 5.440 10.511 11.494 1.00 90.38 128 MET A C 1
ATOM 968 O O . MET A 1 128 ? 6.178 9.532 11.579 1.00 90.38 128 MET A O 1
ATOM 972 N N . ASP A 1 129 ? 5.830 11.773 11.662 1.00 87.19 129 ASP A N 1
ATOM 973 C CA . ASP A 1 129 ? 7.180 12.165 12.069 1.00 87.19 129 ASP A CA 1
ATOM 974 C C . ASP A 1 129 ? 7.399 11.793 13.544 1.00 87.19 129 ASP A C 1
ATOM 976 O O . ASP A 1 129 ? 6.892 12.458 14.456 1.00 87.19 129 ASP A O 1
ATOM 980 N N . LEU A 1 130 ? 8.097 10.682 13.784 1.00 84.25 130 LEU A N 1
ATOM 981 C CA . LEU A 1 130 ? 8.335 10.176 15.137 1.00 84.25 130 LEU A CA 1
ATOM 982 C C . LEU A 1 130 ? 9.476 10.908 15.846 1.00 84.25 130 LEU A C 1
ATOM 984 O O . LEU A 1 130 ? 9.487 10.966 17.080 1.00 84.25 130 LEU A O 1
ATOM 988 N N . TYR A 1 131 ? 10.431 11.451 15.091 1.00 79.69 131 TYR A N 1
ATOM 989 C CA . TYR A 1 131 ? 11.681 11.985 15.635 1.00 79.69 131 TYR A CA 1
ATOM 990 C C . TYR A 1 131 ? 11.847 13.493 15.451 1.00 79.69 131 TYR A C 1
ATOM 992 O O . TYR A 1 131 ? 12.850 14.057 15.895 1.00 79.69 131 TYR A O 1
ATOM 1000 N N . GLY A 1 132 ? 10.845 14.170 14.893 1.00 69.50 132 GLY A N 1
ATOM 1001 C CA . GLY A 1 132 ? 10.920 15.596 14.615 1.00 69.50 132 GLY A CA 1
ATOM 1002 C C . GLY A 1 132 ? 11.960 15.888 13.541 1.00 69.50 132 GLY A C 1
ATOM 1003 O O . GLY A 1 132 ? 12.653 16.905 13.641 1.00 69.50 132 GLY A O 1
ATOM 1004 N N . SER A 1 133 ? 12.104 14.991 12.562 1.00 67.56 133 SER A N 1
ATOM 1005 C CA . SER A 1 133 ? 13.077 15.037 11.469 1.00 67.56 133 SER A CA 1
ATOM 1006 C C . SER A 1 133 ? 12.747 16.164 10.482 1.00 67.56 133 SER A C 1
ATOM 1008 O O . SER A 1 133 ? 12.789 15.987 9.279 1.00 67.56 133 SER A O 1
ATOM 1010 N N . SER A 1 134 ? 12.403 17.363 10.956 1.00 54.16 134 SER A N 1
ATOM 1011 C CA . SER A 1 134 ? 11.982 18.482 10.123 1.00 54.16 134 SER A CA 1
ATOM 1012 C C . SER A 1 134 ? 13.161 19.055 9.321 1.00 54.16 134 SER A C 1
ATOM 1014 O O . SER A 1 134 ? 14.146 19.489 9.929 1.00 54.16 134 SER A O 1
ATOM 1016 N N . PRO A 1 135 ? 13.048 19.189 7.983 1.00 53.09 135 PRO A N 1
ATOM 1017 C CA . PRO A 1 135 ? 11.885 18.907 7.134 1.00 53.09 135 PRO A CA 1
ATOM 1018 C C . PRO A 1 135 ? 12.060 17.573 6.385 1.00 53.09 135 PRO A C 1
ATOM 1020 O O . PRO A 1 135 ? 12.670 17.550 5.318 1.00 53.09 135 PRO A O 1
ATOM 1023 N N . GLY A 1 136 ? 11.573 16.453 6.913 1.00 65.75 136 GLY A N 1
ATOM 1024 C CA . GLY A 1 136 ? 11.919 15.160 6.333 1.00 65.75 136 GLY A CA 1
ATOM 1025 C C . GLY A 1 136 ? 11.140 13.984 6.899 1.00 65.75 136 GLY A C 1
ATOM 1026 O O . GLY A 1 136 ? 10.761 13.966 8.063 1.00 65.75 136 GLY A O 1
ATOM 1027 N N . TYR A 1 137 ? 10.917 13.025 6.009 1.00 79.88 137 TYR A N 1
ATOM 1028 C CA . TYR A 1 137 ? 10.481 11.669 6.301 1.00 79.88 137 TYR A CA 1
ATOM 1029 C C . TYR A 1 137 ? 11.728 10.784 6.428 1.00 79.88 137 TYR A C 1
ATOM 1031 O O . TYR A 1 137 ? 12.641 10.881 5.600 1.00 79.88 137 TYR A O 1
ATOM 1039 N N . ASP A 1 138 ? 11.782 9.940 7.455 1.00 81.94 138 ASP A N 1
ATOM 1040 C CA . ASP A 1 138 ? 12.894 9.024 7.703 1.00 81.94 138 ASP A CA 1
ATOM 1041 C C . ASP A 1 138 ? 12.478 7.544 7.753 1.00 81.94 138 ASP A C 1
ATOM 1043 O O . ASP A 1 138 ? 11.307 7.177 7.637 1.00 81.94 138 ASP A O 1
ATOM 1047 N N . VAL A 1 139 ? 13.465 6.653 7.890 1.00 80.81 139 VAL A N 1
ATOM 1048 C CA . VAL A 1 139 ? 13.264 5.195 7.865 1.00 80.81 139 VAL A CA 1
ATOM 1049 C C . VAL A 1 139 ? 12.405 4.676 9.027 1.00 80.81 139 VAL A C 1
ATOM 1051 O O . VAL A 1 139 ? 11.788 3.622 8.914 1.00 80.81 139 VAL A O 1
ATOM 1054 N N . ASN A 1 140 ? 12.254 5.420 10.116 1.00 84.31 140 ASN A N 1
ATOM 1055 C CA . ASN A 1 140 ? 11.442 5.001 11.256 1.00 84.31 140 ASN A CA 1
A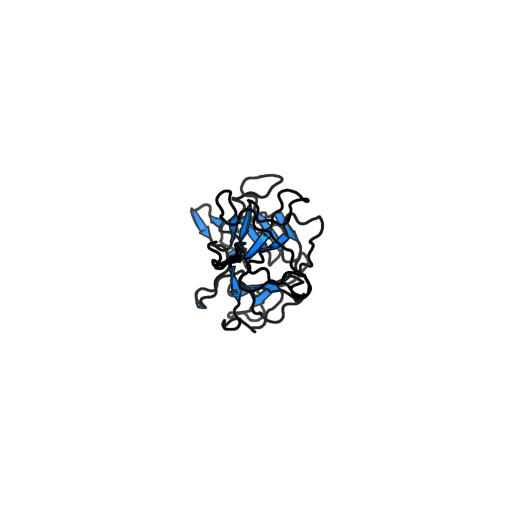TOM 1056 C C . ASN A 1 140 ? 10.028 5.589 11.241 1.00 84.31 140 ASN A C 1
ATOM 1058 O O . ASN A 1 140 ? 9.160 5.076 11.944 1.00 84.31 140 ASN A O 1
ATOM 1062 N N . ASP A 1 141 ? 9.778 6.618 10.433 1.00 88.19 141 ASP A N 1
ATOM 1063 C CA . ASP A 1 141 ? 8.463 7.254 10.362 1.00 88.19 141 ASP A CA 1
ATOM 1064 C C . ASP A 1 141 ? 7.373 6.304 9.868 1.00 88.19 141 ASP A C 1
ATOM 1066 O O . ASP A 1 141 ? 7.573 5.476 8.979 1.00 88.19 141 ASP A O 1
ATOM 1070 N N . LEU A 1 142 ? 6.181 6.419 10.437 1.00 90.81 142 LEU A N 1
ATOM 1071 C CA . LEU A 1 142 ? 5.095 5.491 10.132 1.00 90.81 142 LEU A CA 1
ATOM 1072 C C . LEU A 1 142 ? 4.232 6.025 9.007 1.00 90.81 142 LEU A C 1
ATOM 1074 O O . LEU A 1 142 ? 3.917 7.208 9.004 1.00 90.81 142 LEU A O 1
ATOM 1078 N N . ILE A 1 143 ? 3.802 5.160 8.096 1.00 92.81 143 ILE A N 1
ATOM 1079 C CA . ILE A 1 143 ? 3.032 5.561 6.920 1.00 92.81 143 ILE A CA 1
ATOM 1080 C C . ILE A 1 143 ? 1.603 5.068 7.046 1.00 92.81 143 ILE A C 1
ATOM 1082 O O . ILE A 1 143 ? 1.348 3.923 7.426 1.00 92.81 143 ILE A O 1
ATOM 1086 N N . TYR A 1 144 ? 0.669 5.939 6.687 1.00 93.50 144 TYR A N 1
ATOM 1087 C CA . TYR A 1 144 ? -0.757 5.686 6.751 1.00 93.50 144 TYR A CA 1
ATOM 1088 C C . TYR A 1 144 ? -1.422 6.067 5.437 1.00 93.50 144 TYR A C 1
ATOM 1090 O O . TYR A 1 144 ? -1.146 7.123 4.870 1.00 93.50 144 TYR A O 1
ATOM 1098 N N . LEU A 1 145 ? -2.364 5.242 5.001 1.00 93.25 145 LEU A N 1
ATOM 1099 C CA . LEU A 1 145 ? -3.422 5.662 4.101 1.00 93.25 145 LEU A CA 1
ATOM 1100 C C . LEU A 1 145 ? -4.538 6.268 4.950 1.00 93.25 145 LEU A C 1
ATOM 1102 O O . LEU A 1 145 ? -5.129 5.594 5.799 1.00 93.25 145 LEU A O 1
ATOM 1106 N N . LYS A 1 146 ? -4.844 7.535 4.687 1.00 89.44 146 LYS A N 1
ATOM 1107 C CA . LYS A 1 146 ? -5.964 8.229 5.306 1.00 89.44 146 LYS A CA 1
ATOM 1108 C C . LYS A 1 146 ? -7.251 7.925 4.579 1.00 89.44 146 LYS A C 1
ATOM 1110 O O . LYS A 1 146 ? -7.331 8.113 3.369 1.00 89.44 146 LYS A O 1
ATOM 1115 N N . THR A 1 147 ? -8.248 7.488 5.334 1.00 82.06 147 THR A N 1
ATOM 1116 C CA . THR A 1 147 ? -9.553 7.094 4.795 1.00 82.06 147 THR A CA 1
ATOM 1117 C C . THR A 1 147 ? -10.672 8.002 5.289 1.00 82.06 147 THR A C 1
ATOM 1119 O O . THR A 1 147 ? -11.683 8.131 4.605 1.00 82.06 147 THR A O 1
ATOM 1122 N N . LEU A 1 148 ? -10.482 8.669 6.438 1.00 75.06 148 LEU A N 1
ATOM 1123 C CA . LEU A 1 148 ? -11.482 9.522 7.082 1.00 75.06 148 LEU A CA 1
ATOM 1124 C C . LEU A 1 148 ? -10.893 10.836 7.637 1.00 75.06 148 LEU A C 1
ATOM 1126 O O . LEU A 1 148 ? -9.680 11.002 7.820 1.00 75.06 148 LEU A O 1
ATOM 1130 N N . LEU A 1 149 ? -11.793 11.783 7.925 1.00 71.50 149 LEU A N 1
ATOM 1131 C CA . LEU A 1 149 ? -11.498 13.061 8.578 1.00 71.50 149 LEU A CA 1
ATOM 1132 C C . LEU A 1 149 ? -11.328 12.926 10.105 1.00 71.50 149 LEU A C 1
ATOM 1134 O O . LEU A 1 149 ? -11.915 12.026 10.705 1.00 71.50 149 LEU A O 1
ATOM 1138 N N . PRO A 1 150 ? -10.631 13.882 10.756 1.00 72.69 150 PRO A N 1
ATOM 1139 C CA . PRO A 1 150 ? -9.945 15.039 10.166 1.00 72.69 150 PRO A CA 1
ATOM 1140 C C . PRO A 1 150 ? -8.600 14.676 9.517 1.00 72.69 150 PRO A C 1
ATOM 1142 O O . PRO A 1 150 ? -7.875 13.794 9.974 1.00 72.69 150 PRO A O 1
ATOM 1145 N N . ALA A 1 151 ? -8.252 15.385 8.440 1.00 72.19 151 ALA A N 1
ATOM 1146 C CA . ALA A 1 151 ? -6.927 15.270 7.838 1.00 72.19 151 ALA A CA 1
ATOM 1147 C C . ALA A 1 151 ? -5.856 15.819 8.795 1.00 72.19 151 ALA A C 1
ATOM 1149 O O . ALA A 1 151 ? -6.097 16.792 9.511 1.00 72.19 151 ALA A O 1
ATOM 1150 N N . GLY A 1 152 ? -4.669 15.210 8.794 1.00 82.50 152 GLY A N 1
ATOM 1151 C CA . GLY A 1 152 ? -3.537 15.652 9.617 1.00 82.50 152 GLY A CA 1
ATOM 1152 C C . GLY A 1 152 ? -3.452 15.026 11.013 1.00 82.50 152 GLY A C 1
ATOM 1153 O O . GLY A 1 152 ? -2.459 15.249 11.700 1.00 82.50 152 GLY A O 1
ATOM 1154 N N . ILE A 1 153 ? -4.427 14.203 11.415 1.00 90.31 153 ILE A N 1
ATOM 1155 C CA . ILE A 1 153 ? -4.259 13.245 12.517 1.00 90.31 153 ILE A CA 1
ATOM 1156 C C . ILE A 1 153 ? -4.736 11.861 12.109 1.00 90.31 153 ILE A C 1
ATOM 1158 O O . ILE A 1 153 ? -5.699 11.765 11.360 1.00 90.31 153 ILE A O 1
ATOM 1162 N N . THR A 1 154 ? -4.121 10.797 12.605 1.00 91.12 154 THR A N 1
ATOM 1163 C CA . THR A 1 154 ? -4.655 9.434 12.469 1.00 91.12 154 THR A CA 1
ATOM 1164 C C . THR A 1 154 ? -6.006 9.283 13.178 1.00 91.12 154 THR A C 1
ATOM 1166 O O . THR A 1 154 ? -6.233 9.844 14.251 1.00 91.12 154 THR A O 1
ATOM 1169 N N . ALA A 1 155 ? -6.895 8.496 12.587 1.00 91.06 155 ALA A N 1
ATOM 1170 C CA . ALA A 1 155 ? -8.250 8.219 13.040 1.00 91.06 155 ALA A CA 1
ATOM 1171 C C . ALA A 1 155 ? -8.581 6.731 12.852 1.00 91.06 155 ALA A C 1
ATOM 1173 O O . ALA A 1 155 ? -7.866 6.003 12.164 1.00 91.06 155 ALA A O 1
ATOM 1174 N N . THR A 1 156 ? -9.667 6.273 13.475 1.00 91.88 156 THR A N 1
ATOM 1175 C CA . THR A 1 156 ? -10.166 4.903 13.278 1.00 91.88 156 THR A CA 1
ATOM 1176 C C . THR A 1 156 ? -10.414 4.630 11.790 1.00 91.88 156 THR A C 1
ATOM 1178 O O . THR A 1 156 ? -10.884 5.513 11.077 1.00 91.88 156 THR A O 1
ATOM 1181 N N . ASN A 1 157 ? -10.093 3.417 11.338 1.00 91.88 157 ASN A N 1
ATOM 1182 C CA . ASN A 1 157 ? -10.161 2.950 9.945 1.00 91.88 157 ASN A CA 1
ATOM 1183 C C . ASN A 1 157 ? -9.135 3.544 8.967 1.00 91.88 157 ASN A C 1
ATOM 1185 O O . ASN A 1 157 ? -9.143 3.169 7.790 1.00 91.88 157 ASN A O 1
ATOM 1189 N N . ASP A 1 158 ? -8.207 4.393 9.416 1.00 92.94 158 ASP A N 1
ATOM 1190 C CA . ASP A 1 158 ? -6.992 4.644 8.635 1.00 92.94 158 ASP A CA 1
ATOM 1191 C C . ASP A 1 158 ? -6.171 3.353 8.528 1.00 92.94 158 ASP A C 1
ATOM 1193 O O . ASP A 1 158 ? -6.168 2.538 9.451 1.00 92.94 158 ASP A O 1
ATOM 1197 N N . VAL A 1 159 ? -5.460 3.153 7.420 1.00 94.25 159 VAL A N 1
ATOM 1198 C CA . VAL A 1 159 ? -4.713 1.910 7.168 1.00 94.25 159 VAL A CA 1
ATOM 1199 C C . VAL A 1 159 ? -3.223 2.154 7.343 1.00 94.25 159 VAL A C 1
ATOM 1201 O O . VAL A 1 159 ? -2.679 3.102 6.786 1.00 94.25 159 VAL A O 1
ATOM 1204 N N . ARG A 1 160 ? -2.541 1.276 8.078 1.00 95.00 160 ARG A N 1
ATOM 1205 C CA . ARG A 1 160 ? -1.079 1.299 8.202 1.00 95.00 160 ARG A CA 1
ATOM 1206 C C . ARG A 1 160 ? -0.443 0.750 6.938 1.00 95.00 160 ARG A C 1
ATOM 1208 O O . ARG A 1 160 ? -0.670 -0.404 6.587 1.00 95.00 160 ARG A O 1
ATOM 1215 N N . LEU A 1 161 ? 0.386 1.555 6.290 1.00 95.06 161 LEU A N 1
ATOM 1216 C CA . LEU A 1 161 ? 1.195 1.146 5.143 1.00 95.06 161 LEU A CA 1
ATOM 1217 C C . LEU A 1 161 ? 2.636 0.814 5.535 1.00 95.06 161 LEU A C 1
ATOM 1219 O O . LEU A 1 161 ? 3.422 0.472 4.669 1.00 95.06 161 LEU A O 1
ATOM 1223 N N . SER A 1 162 ? 2.989 0.904 6.817 1.00 91.69 162 SER A N 1
ATOM 1224 C CA . SER A 1 162 ? 4.249 0.407 7.371 1.00 91.69 162 SER A CA 1
ATOM 1225 C C . SER A 1 162 ? 4.008 -0.211 8.748 1.00 91.69 162 SER A C 1
ATOM 1227 O O . SER A 1 162 ? 3.007 0.080 9.407 1.00 91.69 162 SER A O 1
ATOM 1229 N N . ASN A 1 163 ? 4.923 -1.066 9.205 1.00 85.94 163 ASN A N 1
ATOM 1230 C CA . ASN A 1 163 ? 4.846 -1.623 10.557 1.00 85.94 163 ASN A CA 1
ATOM 1231 C C . ASN A 1 163 ? 4.999 -0.503 11.596 1.00 85.94 163 ASN A C 1
ATOM 1233 O O . ASN A 1 163 ? 5.965 0.255 11.546 1.00 85.94 163 ASN A O 1
ATOM 1237 N N . ALA A 1 164 ? 4.070 -0.420 12.548 1.00 73.94 164 ALA A N 1
ATOM 1238 C CA . ALA A 1 164 ? 4.092 0.540 13.644 1.00 73.94 164 ALA A CA 1
ATOM 1239 C C . ALA A 1 164 ? 4.496 -0.138 14.953 1.00 73.94 164 ALA A C 1
ATOM 1241 O O . ALA A 1 164 ? 3.933 -1.161 15.334 1.00 73.94 164 ALA A O 1
ATOM 1242 N N . VAL A 1 165 ? 5.461 0.431 15.676 1.00 69.19 165 VAL A N 1
ATOM 1243 C CA . VAL A 1 165 ? 5.841 -0.059 17.009 1.00 69.19 165 VAL A CA 1
ATOM 1244 C C . VAL A 1 165 ? 5.137 0.790 18.065 1.00 69.19 165 VAL A C 1
ATOM 1246 O O . VAL A 1 165 ? 5.375 1.990 18.176 1.00 69.19 165 VAL A O 1
ATOM 1249 N N . HIS A 1 166 ? 4.263 0.176 18.861 1.00 64.38 166 HIS A N 1
ATOM 1250 C CA . HIS A 1 166 ? 3.645 0.827 20.012 1.00 64.38 166 HIS A CA 1
ATOM 1251 C C . HIS A 1 166 ? 4.675 1.178 21.095 1.00 64.38 166 HIS A C 1
ATOM 1253 O O . HIS A 1 166 ? 5.648 0.460 21.316 1.00 64.38 166 HIS A O 1
ATOM 1259 N N . TYR A 1 167 ? 4.365 2.199 21.901 1.00 54.75 167 TYR A N 1
ATOM 1260 C CA . TYR A 1 167 ? 5.132 2.567 23.102 1.00 54.75 167 TYR A CA 1
ATOM 1261 C C . TYR A 1 167 ? 5.265 1.437 24.143 1.00 54.75 167 TYR A C 1
ATOM 1263 O O . TYR A 1 167 ? 6.150 1.492 24.991 1.00 54.75 167 TYR A O 1
ATOM 1271 N N . ASN A 1 168 ? 4.404 0.413 24.094 1.00 63.34 168 ASN A N 1
ATOM 1272 C CA . ASN A 1 168 ? 4.489 -0.777 24.947 1.00 63.34 168 ASN A CA 1
ATOM 1273 C C . ASN A 1 168 ? 5.262 -1.949 24.299 1.00 63.34 168 ASN A C 1
ATOM 1275 O O . ASN A 1 168 ? 5.248 -3.051 24.841 1.00 63.34 168 ASN A O 1
ATOM 1279 N N . GLY A 1 169 ? 5.894 -1.732 23.140 1.00 67.81 169 GLY A N 1
ATOM 1280 C CA . GLY A 1 169 ? 6.655 -2.738 22.395 1.00 67.81 169 GLY A CA 1
ATOM 1281 C C . GLY A 1 169 ? 5.821 -3.658 21.497 1.00 67.81 169 GLY A C 1
ATOM 1282 O O . GLY A 1 169 ? 6.386 -4.540 20.857 1.00 67.81 169 GLY A O 1
ATOM 1283 N N . THR A 1 170 ? 4.497 -3.476 21.423 1.00 78.06 170 THR A N 1
ATOM 1284 C CA . THR A 1 170 ? 3.647 -4.264 20.513 1.00 78.06 170 THR A CA 1
ATOM 1285 C C . THR A 1 170 ? 3.818 -3.770 19.081 1.00 78.06 170 THR A 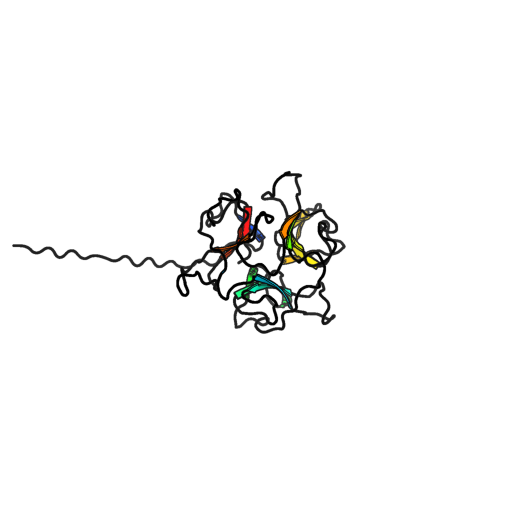C 1
ATOM 1287 O O . THR A 1 170 ? 3.660 -2.581 18.818 1.00 78.06 170 THR A O 1
ATOM 1290 N N . VAL A 1 171 ? 4.107 -4.673 18.147 1.00 82.19 171 VAL A N 1
ATOM 1291 C CA . VAL A 1 171 ? 4.139 -4.340 16.719 1.00 82.19 171 VAL A CA 1
ATOM 1292 C C . VAL A 1 171 ? 2.725 -4.435 16.160 1.00 82.19 171 VAL A C 1
ATOM 1294 O O . VAL A 1 171 ? 2.073 -5.471 16.268 1.00 82.19 171 VAL A O 1
ATOM 1297 N N . LEU A 1 172 ? 2.258 -3.348 15.566 1.00 86.38 172 LEU A N 1
ATOM 1298 C CA . LEU A 1 172 ? 1.078 -3.304 14.722 1.00 86.38 172 LEU A CA 1
ATOM 1299 C C . LEU A 1 172 ? 1.537 -3.442 13.276 1.00 86.38 172 LEU A C 1
ATOM 1301 O O . LEU A 1 172 ? 2.262 -2.591 12.758 1.00 86.38 172 LEU A O 1
ATOM 1305 N N . SER A 1 173 ? 1.138 -4.531 12.636 1.00 91.06 173 SER A N 1
ATOM 1306 C CA . SER A 1 173 ? 1.592 -4.841 11.286 1.00 91.06 173 SER A CA 1
ATOM 1307 C C . SER A 1 173 ? 1.039 -3.861 10.251 1.00 91.06 173 SER A C 1
ATOM 1309 O O . SER A 1 173 ? -0.088 -3.369 10.379 1.00 91.06 173 SER A O 1
ATOM 1311 N N . ALA A 1 174 ? 1.807 -3.630 9.189 1.00 94.44 174 ALA A N 1
ATOM 1312 C CA . ALA A 1 174 ? 1.286 -3.044 7.963 1.00 94.44 174 ALA A CA 1
ATOM 1313 C C . ALA A 1 174 ? 0.080 -3.860 7.459 1.00 94.44 174 ALA A C 1
ATOM 1315 O O . ALA A 1 174 ? -0.017 -5.071 7.674 1.00 94.44 174 ALA A O 1
ATOM 1316 N N . GLY A 1 175 ? -0.873 -3.186 6.824 1.00 95.44 175 GLY A N 1
ATOM 1317 C CA . GLY A 1 175 ? -2.119 -3.791 6.364 1.00 95.44 175 GLY A CA 1
ATOM 1318 C C . GLY A 1 175 ? -3.203 -3.916 7.433 1.00 95.44 175 GLY A C 1
ATOM 1319 O O . GLY A 1 175 ? -4.247 -4.519 7.184 1.00 95.44 175 GLY A O 1
ATOM 1320 N N . THR A 1 176 ? -2.981 -3.354 8.622 1.00 94.50 176 THR A N 1
ATOM 1321 C CA . THR A 1 176 ? -3.993 -3.267 9.683 1.00 94.50 176 THR A CA 1
ATOM 1322 C C . THR A 1 176 ? -4.597 -1.869 9.757 1.00 94.50 176 THR A C 1
ATOM 1324 O O . THR A 1 176 ? -3.947 -0.877 9.413 1.00 94.50 176 THR A O 1
ATOM 1327 N N . LYS A 1 177 ? -5.837 -1.779 10.246 1.00 93.88 177 LYS A N 1
ATOM 1328 C CA . LYS A 1 177 ? -6.505 -0.501 10.505 1.00 93.88 177 LYS A CA 1
ATOM 1329 C C . LYS A 1 177 ? -6.158 0.062 11.883 1.00 93.88 177 LYS A C 1
ATOM 1331 O O . LYS A 1 177 ? -5.888 -0.670 12.844 1.00 93.88 177 LYS A O 1
ATOM 1336 N N . VAL A 1 178 ? -6.160 1.384 11.986 1.00 92.56 178 VAL A N 1
ATOM 1337 C CA . VAL A 1 178 ? -6.097 2.107 13.257 1.00 92.56 178 VAL A CA 1
ATOM 1338 C C . VAL A 1 178 ? -7.434 1.933 13.979 1.00 92.56 178 VAL A C 1
ATOM 1340 O O . VAL A 1 178 ? -8.493 2.022 13.363 1.00 92.56 178 VAL A O 1
ATOM 1343 N N . LEU A 1 179 ? -7.370 1.678 15.286 1.00 91.50 179 LEU A N 1
ATOM 1344 C CA . LEU A 1 179 ? -8.524 1.524 16.173 1.00 91.50 179 LEU A CA 1
ATOM 1345 C C . LEU A 1 179 ? -8.453 2.628 17.225 1.00 91.50 179 LEU A C 1
ATOM 1347 O O . LEU A 1 179 ? -7.367 3.139 17.511 1.00 91.50 179 LEU A O 1
ATOM 1351 N N . ASP A 1 180 ? -9.586 2.984 17.817 1.00 90.88 180 ASP A N 1
ATOM 1352 C CA . ASP A 1 180 ? -9.709 4.111 18.748 1.00 90.88 180 ASP A CA 1
ATOM 1353 C C . ASP A 1 180 ? -8.835 3.985 20.012 1.00 90.88 180 ASP A C 1
ATOM 1355 O O . ASP A 1 180 ? -8.428 4.998 20.591 1.00 90.88 180 ASP A O 1
ATOM 1359 N N . PHE A 1 181 ? -8.499 2.753 20.402 1.00 88.88 181 PHE A N 1
ATOM 1360 C CA . PHE A 1 181 ? -7.619 2.426 21.524 1.00 88.88 181 PHE A CA 1
ATOM 1361 C C . PHE A 1 181 ? -6.155 2.154 21.130 1.00 88.88 181 PHE A C 1
ATOM 1363 O O . PHE A 1 181 ? -5.330 1.893 22.012 1.00 88.88 181 PHE A O 1
ATOM 1370 N N . HIS A 1 182 ? -5.800 2.187 19.839 1.00 90.25 182 HIS A N 1
ATOM 1371 C CA . HIS A 1 182 ? -4.406 2.042 19.414 1.00 90.25 182 HIS A CA 1
ATOM 1372 C C . HIS A 1 182 ? -3.583 3.290 19.779 1.00 90.25 182 HIS A C 1
ATOM 1374 O O . HIS A 1 182 ? -4.077 4.416 19.782 1.00 90.25 182 HIS A O 1
ATOM 1380 N N . ALA A 1 183 ? -2.303 3.110 20.119 1.00 87.50 183 ALA A N 1
ATOM 1381 C CA . ALA A 1 183 ? -1.471 4.203 20.636 1.00 87.50 183 ALA A CA 1
ATOM 1382 C C . ALA A 1 183 ? -1.097 5.242 19.566 1.00 87.50 183 ALA A C 1
ATOM 1384 O O . ALA A 1 183 ? -0.679 6.360 19.896 1.00 87.50 183 ALA A O 1
ATOM 1385 N N . ASP A 1 184 ? -1.227 4.847 18.303 1.00 89.44 184 ASP A N 1
ATOM 1386 C CA . ASP A 1 184 ? -1.060 5.669 17.119 1.00 89.44 184 ASP A CA 1
ATOM 1387 C C . ASP A 1 184 ? -2.372 6.310 16.649 1.00 89.44 184 ASP A C 1
ATOM 1389 O O . ASP A 1 184 ? -2.356 6.942 15.605 1.00 89.44 184 ASP A O 1
ATOM 1393 N N . HIS A 1 185 ? -3.474 6.216 17.400 1.00 91.19 185 HIS A N 1
ATOM 1394 C CA . HIS A 1 185 ? -4.702 6.983 17.165 1.00 91.19 185 HIS A CA 1
ATOM 1395 C C . HIS A 1 185 ? -4.553 8.446 17.632 1.00 91.19 185 HIS A C 1
ATOM 1397 O O . HIS A 1 185 ? -3.872 8.721 18.625 1.00 91.19 185 HIS A O 1
ATOM 1403 N N . ASN A 1 186 ? -5.200 9.394 16.941 1.00 92.00 186 ASN A N 1
ATOM 1404 C CA . ASN A 1 186 ? -5.138 10.839 17.211 1.00 92.00 186 ASN A CA 1
ATOM 1405 C C . ASN A 1 186 ? -3.712 11.422 17.216 1.00 92.00 186 ASN A C 1
ATOM 1407 O O . ASN A 1 186 ? -3.387 12.321 17.998 1.00 92.00 186 ASN A O 1
ATOM 1411 N N . ARG A 1 187 ? -2.835 10.909 16.352 1.00 91.31 187 ARG A N 1
ATOM 1412 C CA . ARG A 1 187 ? -1.450 11.373 16.211 1.00 91.31 187 ARG A CA 1
ATOM 1413 C C . ARG A 1 187 ? -1.289 12.242 14.986 1.00 91.31 187 ARG A C 1
ATOM 1415 O O . ARG A 1 187 ? -1.867 11.934 13.953 1.00 91.31 187 ARG A O 1
ATOM 1422 N N . LEU A 1 188 ? -0.480 13.295 15.103 1.00 91.38 188 LEU A N 1
ATOM 1423 C CA . LEU A 1 188 ? -0.177 14.190 13.990 1.00 91.38 188 LEU A CA 1
ATOM 1424 C C . LEU A 1 188 ? 0.499 13.431 12.851 1.00 91.38 188 LEU A C 1
ATOM 1426 O O . LEU A 1 188 ? 1.395 12.622 13.081 1.00 91.38 188 LEU A O 1
ATOM 1430 N N . ILE A 1 189 ? 0.071 13.740 11.634 1.00 89.56 189 ILE A N 1
ATOM 1431 C CA . ILE A 1 189 ? 0.640 13.195 10.409 1.00 89.56 189 ILE A CA 1
ATOM 1432 C C . ILE A 1 189 ? 0.745 14.281 9.342 1.00 89.56 189 ILE A C 1
ATOM 1434 O O . ILE A 1 189 ? -0.037 15.234 9.309 1.00 89.56 189 ILE A O 1
ATOM 1438 N N . ILE A 1 190 ? 1.710 14.111 8.452 1.00 87.94 190 ILE A N 1
ATOM 1439 C CA . 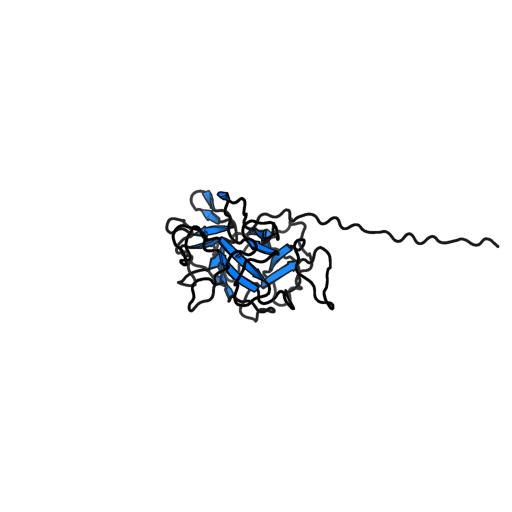ILE A 1 190 ? 2.093 15.062 7.417 1.00 87.94 190 ILE A CA 1
ATOM 1440 C C . ILE A 1 190 ? 1.834 14.406 6.052 1.00 87.94 190 ILE A C 1
ATOM 1442 O O . ILE A 1 190 ? 2.132 13.222 5.886 1.00 87.94 190 ILE A O 1
ATOM 1446 N N . PRO A 1 191 ? 1.245 15.115 5.074 1.00 86.62 191 PRO A N 1
ATOM 1447 C CA . PRO A 1 191 ? 0.971 14.523 3.768 1.00 86.62 191 PRO A CA 1
ATOM 1448 C C . PRO A 1 191 ? 2.249 14.122 3.013 1.00 86.62 191 PRO A C 1
ATOM 1450 O O . PRO A 1 191 ? 3.190 14.909 2.934 1.00 86.62 191 PRO A O 1
ATOM 1453 N N . MET A 1 192 ? 2.253 12.921 2.421 1.00 85.44 192 MET A N 1
ATOM 1454 C CA . MET A 1 192 ? 3.271 12.453 1.463 1.00 85.44 192 MET A CA 1
ATOM 1455 C C . MET A 1 192 ? 2.766 12.547 0.024 1.00 85.44 192 MET A C 1
ATOM 1457 O O . MET A 1 192 ? 3.424 13.119 -0.844 1.00 85.44 192 MET A O 1
ATOM 1461 N N . ILE A 1 193 ? 1.583 11.968 -0.199 1.00 80.38 193 ILE A N 1
ATOM 1462 C CA . ILE A 1 193 ? 0.865 11.932 -1.471 1.00 80.38 193 ILE A CA 1
ATOM 1463 C C . ILE A 1 193 ? -0.538 12.436 -1.190 1.00 80.38 193 ILE A C 1
ATOM 1465 O O . ILE A 1 193 ? -1.289 11.832 -0.417 1.00 80.38 193 ILE A O 1
ATOM 1469 N N . ILE A 1 194 ? -0.881 13.558 -1.807 1.00 68.00 194 ILE A N 1
ATOM 1470 C CA . ILE A 1 194 ? -2.179 14.196 -1.618 1.00 68.00 194 ILE A CA 1
ATOM 1471 C C . ILE A 1 194 ? -3.052 13.864 -2.821 1.00 68.00 194 ILE A C 1
ATOM 1473 O O . ILE A 1 194 ? -2.730 14.258 -3.940 1.00 68.00 194 ILE A O 1
ATOM 1477 N N . GLY A 1 195 ? -4.188 13.210 -2.577 1.00 68.94 195 GLY A N 1
ATOM 1478 C CA . GLY A 1 195 ? -5.220 13.037 -3.593 1.00 68.94 195 GLY A CA 1
ATOM 1479 C C . GLY A 1 195 ? -5.264 11.654 -4.224 1.00 68.94 195 GLY A C 1
ATOM 1480 O O . GLY A 1 195 ? -4.309 11.237 -4.867 1.00 68.94 195 GLY A O 1
ATOM 1481 N N . PHE A 1 196 ? -6.422 11.005 -4.124 1.00 74.44 196 PHE A N 1
ATOM 1482 C CA . PHE A 1 196 ? -6.859 9.949 -5.035 1.00 74.44 196 PHE A CA 1
ATOM 1483 C C . PHE A 1 196 ? -8.176 10.383 -5.712 1.00 74.44 196 PHE A C 1
ATOM 1485 O O . PHE A 1 196 ? -8.975 11.072 -5.060 1.00 74.44 196 PHE A O 1
ATOM 1492 N N . PRO A 1 197 ? -8.412 10.043 -6.996 1.00 78.12 197 PRO A N 1
ATOM 1493 C CA . PRO A 1 197 ? -7.538 9.279 -7.895 1.00 78.12 197 PRO A CA 1
ATOM 1494 C C . PRO A 1 197 ? -6.282 10.048 -8.354 1.00 78.12 197 PRO A C 1
ATOM 1496 O O . PRO A 1 197 ? -6.331 11.249 -8.624 1.00 78.12 197 PRO A O 1
ATOM 1499 N N . ILE A 1 198 ? -5.157 9.341 -8.488 1.00 75.44 198 ILE A N 1
ATOM 1500 C CA . ILE A 1 198 ? -3.874 9.856 -8.979 1.00 75.44 198 ILE A CA 1
ATOM 1501 C C . ILE A 1 198 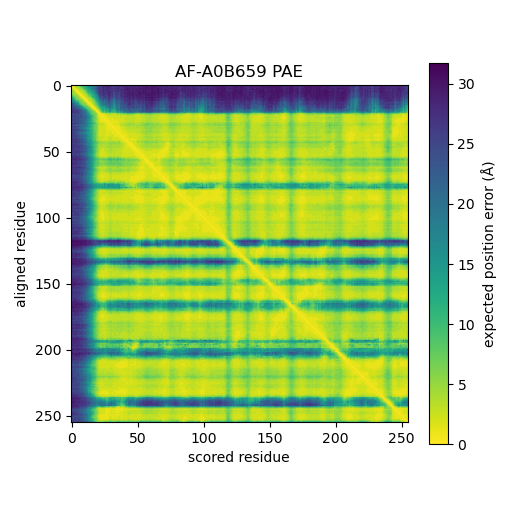? -3.810 9.716 -10.501 1.00 75.44 198 ILE A C 1
ATOM 1503 O O . ILE A 1 198 ? -3.954 8.619 -11.045 1.00 75.44 198 ILE A O 1
ATOM 1507 N N . TYR A 1 199 ? -3.499 10.821 -11.181 1.00 77.44 199 TYR A N 1
ATOM 1508 C CA . TYR A 1 199 ? -3.134 10.857 -12.598 1.00 77.44 199 TYR A CA 1
ATOM 1509 C C . TYR A 1 199 ? -1.650 11.226 -12.716 1.00 77.44 199 TYR A C 1
ATOM 1511 O O . TYR A 1 199 ? -1.329 12.415 -12.707 1.00 77.44 199 TYR A O 1
ATOM 1519 N N . PRO A 1 200 ? -0.734 10.245 -12.784 1.00 69.06 200 PRO A N 1
ATOM 1520 C CA . PRO A 1 200 ? 0.682 10.525 -12.961 1.00 69.06 200 PRO A CA 1
ATOM 1521 C C . PRO A 1 200 ? 0.954 11.329 -14.248 1.00 69.06 200 PRO A C 1
ATOM 1523 O O . PRO A 1 200 ? 0.268 11.126 -15.256 1.00 69.06 200 PRO A O 1
ATOM 1526 N N . PRO A 1 201 ? 1.966 12.216 -14.244 1.00 63.06 201 PRO A N 1
ATOM 1527 C CA . PRO A 1 201 ? 2.862 12.511 -13.123 1.00 63.06 201 PRO A CA 1
ATOM 1528 C C . PRO A 1 201 ? 2.192 13.381 -12.044 1.00 63.06 201 PRO A C 1
ATOM 1530 O O . PRO A 1 201 ? 1.411 14.282 -12.344 1.00 63.06 201 PRO A O 1
ATOM 1533 N N . VAL A 1 202 ? 2.514 13.119 -10.774 1.00 62.69 202 VAL A N 1
ATOM 1534 C CA . VAL A 1 202 ? 2.009 13.905 -9.635 1.00 62.69 202 VAL A CA 1
ATOM 1535 C C . VAL A 1 202 ? 2.712 15.268 -9.613 1.00 62.69 202 VAL A C 1
ATOM 1537 O O . VAL A 1 202 ? 3.936 15.339 -9.714 1.00 62.69 202 VAL A O 1
ATOM 1540 N N . TRP A 1 203 ? 1.950 16.361 -9.524 1.00 51.81 203 TRP A N 1
ATOM 1541 C CA . TRP A 1 203 ? 2.492 17.726 -9.532 1.00 51.81 203 TRP A CA 1
ATOM 1542 C C . TRP A 1 203 ? 3.127 18.120 -8.182 1.00 51.81 203 TRP A C 1
ATOM 1544 O O . TRP A 1 203 ? 2.866 17.508 -7.150 1.00 51.81 203 TRP A O 1
ATOM 1554 N N . GLN A 1 204 ? 3.937 19.182 -8.241 1.00 51.75 204 GLN A N 1
ATOM 1555 C CA . GLN A 1 204 ? 4.915 19.777 -7.304 1.00 51.75 204 GLN A CA 1
ATOM 1556 C C . GLN A 1 204 ? 4.668 19.783 -5.774 1.00 51.75 204 GLN A C 1
ATOM 1558 O O . GLN A 1 204 ? 5.571 20.189 -5.046 1.00 51.75 204 GLN A O 1
ATOM 1563 N N . GLU A 1 205 ? 3.499 19.380 -5.274 1.00 58.59 205 GLU A N 1
ATOM 1564 C CA . GLU A 1 205 ? 3.144 19.427 -3.844 1.00 58.59 205 GLU A CA 1
ATOM 1565 C C . GLU A 1 205 ? 3.261 18.072 -3.124 1.00 58.59 205 GLU A C 1
ATOM 1567 O O . GLU A 1 205 ? 3.250 18.040 -1.895 1.00 58.59 205 GLU A O 1
ATOM 1572 N N . SER A 1 206 ? 3.389 16.958 -3.856 1.00 71.38 206 SER A N 1
ATOM 1573 C CA . SER A 1 206 ? 3.651 15.645 -3.245 1.00 71.38 206 SER A CA 1
ATOM 1574 C C . SER A 1 206 ? 5.151 15.399 -3.117 1.00 71.38 206 SER A C 1
ATOM 1576 O O . SER A 1 206 ? 5.911 15.633 -4.056 1.00 71.38 206 SER A O 1
ATOM 1578 N N . ILE A 1 207 ? 5.573 14.904 -1.954 1.00 77.12 207 ILE A N 1
ATOM 1579 C CA . ILE A 1 207 ? 6.968 14.513 -1.697 1.00 77.12 207 ILE A CA 1
ATOM 1580 C C . ILE A 1 207 ? 7.241 13.053 -2.083 1.00 77.12 207 ILE A C 1
ATOM 1582 O O . ILE A 1 207 ? 8.375 12.606 -1.966 1.00 77.12 207 ILE A O 1
ATOM 1586 N N . ALA A 1 208 ? 6.211 12.320 -2.520 1.00 85.12 208 ALA A N 1
ATOM 1587 C CA . ALA A 1 208 ? 6.289 10.934 -2.960 1.00 85.12 208 ALA A CA 1
ATOM 1588 C C . ALA A 1 208 ? 5.370 10.663 -4.164 1.00 85.12 208 ALA A C 1
ATOM 1590 O O . ALA A 1 208 ? 4.485 11.460 -4.492 1.00 85.12 208 ALA A O 1
ATOM 1591 N N . THR A 1 209 ? 5.565 9.525 -4.825 1.00 87.38 209 THR A N 1
ATOM 1592 C CA . THR A 1 209 ? 4.722 9.036 -5.922 1.00 87.38 209 THR A CA 1
ATOM 1593 C C . THR A 1 209 ? 4.556 7.516 -5.855 1.00 87.38 209 THR A C 1
ATOM 1595 O O . THR A 1 209 ? 5.260 6.853 -5.101 1.00 87.38 209 THR A O 1
ATOM 1598 N N . ILE A 1 210 ? 3.609 6.955 -6.612 1.00 91.44 210 ILE A N 1
ATOM 1599 C CA . ILE A 1 210 ? 3.448 5.500 -6.739 1.00 91.44 210 ILE A CA 1
ATOM 1600 C C . ILE A 1 210 ? 3.991 5.080 -8.101 1.00 91.44 210 ILE A C 1
ATOM 1602 O O . ILE A 1 210 ? 3.515 5.553 -9.136 1.00 91.44 210 ILE A O 1
ATOM 1606 N N . ARG A 1 211 ? 4.973 4.182 -8.094 1.00 93.12 211 ARG A N 1
ATOM 1607 C CA . ARG A 1 211 ? 5.655 3.674 -9.291 1.00 93.12 211 ARG A CA 1
ATOM 1608 C C . ARG A 1 211 ? 5.834 2.174 -9.217 1.00 93.12 211 ARG A C 1
ATOM 1610 O O . ARG A 1 211 ? 5.639 1.581 -8.159 1.00 93.12 211 ARG A O 1
ATOM 1617 N N . PHE A 1 212 ? 6.217 1.569 -10.333 1.00 95.38 212 PHE A N 1
ATOM 1618 C CA . PHE A 1 212 ? 6.512 0.146 -10.370 1.00 95.38 212 PHE A CA 1
ATOM 1619 C C . PHE A 1 212 ? 7.840 -0.167 -11.051 1.00 95.38 212 PHE A C 1
ATOM 1621 O O . PHE A 1 212 ? 8.292 0.567 -11.929 1.00 95.38 212 PHE A O 1
ATOM 1628 N N . TYR A 1 213 ? 8.458 -1.270 -10.647 1.00 95.94 213 TYR A N 1
ATOM 1629 C CA . TYR A 1 213 ? 9.555 -1.905 -11.358 1.00 95.94 213 TYR A CA 1
ATOM 1630 C C . TYR A 1 213 ? 8.974 -2.914 -12.351 1.00 95.94 213 TYR A C 1
ATOM 1632 O O . TYR A 1 213 ? 8.338 -3.888 -11.953 1.00 95.94 213 TYR A O 1
ATOM 1640 N N . ASN A 1 214 ? 9.186 -2.674 -13.648 1.00 95.81 214 ASN A N 1
ATOM 1641 C CA . ASN A 1 214 ? 8.760 -3.588 -14.706 1.00 95.81 214 ASN A CA 1
ATOM 1642 C C . ASN A 1 214 ? 9.742 -4.765 -14.814 1.00 95.81 214 ASN A C 1
ATOM 1644 O O . ASN A 1 214 ? 10.735 -4.697 -15.550 1.00 95.81 214 ASN A O 1
ATOM 1648 N N . ALA A 1 215 ? 9.471 -5.831 -14.069 1.00 94.50 215 ALA A N 1
ATOM 1649 C CA . ALA A 1 215 ? 10.395 -6.942 -13.876 1.00 94.50 215 ALA A CA 1
ATOM 1650 C C . ALA A 1 215 ? 10.594 -7.771 -15.154 1.00 94.50 215 ALA A C 1
ATOM 1652 O O . ALA A 1 215 ? 11.667 -8.336 -15.381 1.00 94.50 215 ALA A O 1
ATOM 1653 N N . ASN A 1 216 ? 9.570 -7.849 -16.010 1.00 95.00 216 ASN A N 1
ATOM 1654 C CA . ASN A 1 216 ? 9.609 -8.650 -17.236 1.00 95.00 216 ASN A CA 1
ATOM 1655 C C . ASN A 1 216 ? 9.849 -7.825 -18.515 1.00 95.00 216 ASN A C 1
ATOM 1657 O O . ASN A 1 216 ? 10.000 -8.399 -19.598 1.00 95.00 216 ASN A O 1
ATOM 1661 N N . GLY A 1 217 ? 9.923 -6.497 -18.401 1.00 94.69 217 GLY A N 1
ATOM 1662 C CA . GLY A 1 217 ? 10.177 -5.573 -19.504 1.00 94.69 217 GLY A CA 1
ATOM 1663 C C . GLY A 1 217 ? 9.046 -5.501 -20.533 1.00 94.69 217 GLY A C 1
ATOM 1664 O O . GLY A 1 217 ? 9.285 -5.103 -21.679 1.00 94.69 217 GLY A O 1
ATOM 1665 N N . ASN A 1 218 ? 7.829 -5.916 -20.177 1.00 95.56 218 ASN A N 1
ATOM 1666 C CA . ASN A 1 218 ? 6.686 -5.877 -21.080 1.00 95.56 218 ASN A CA 1
ATOM 1667 C C . ASN A 1 218 ? 6.340 -4.420 -21.474 1.00 95.56 218 ASN A C 1
ATOM 1669 O O . ASN A 1 218 ? 6.501 -3.462 -20.719 1.00 95.56 218 ASN A O 1
ATOM 1673 N N . THR A 1 219 ? 5.872 -4.210 -22.701 1.00 95.62 219 THR A N 1
ATOM 1674 C CA . THR A 1 219 ? 5.398 -2.886 -23.128 1.00 95.62 219 THR A CA 1
ATOM 1675 C C . THR A 1 219 ? 4.233 -3.022 -24.097 1.00 95.62 219 THR A C 1
ATOM 1677 O O . THR A 1 219 ? 4.167 -3.967 -24.884 1.00 95.62 219 THR A O 1
ATOM 1680 N N . MET A 1 220 ? 3.316 -2.055 -24.075 1.00 92.94 220 MET A N 1
ATOM 1681 C CA . MET A 1 220 ? 2.282 -1.874 -25.090 1.00 92.94 220 MET A CA 1
ATOM 1682 C C . MET A 1 220 ? 2.527 -0.542 -25.781 1.00 92.94 220 MET A C 1
ATOM 1684 O O . MET A 1 220 ? 2.477 0.510 -25.152 1.00 92.94 220 MET A O 1
ATOM 1688 N N . ASN A 1 221 ? 2.806 -0.578 -27.086 1.00 92.06 221 ASN A N 1
ATOM 1689 C CA . ASN A 1 221 ? 3.116 0.619 -27.876 1.00 92.06 221 ASN A CA 1
ATOM 1690 C C . ASN A 1 221 ? 4.266 1.461 -27.282 1.00 92.06 221 ASN A C 1
ATOM 1692 O O . ASN A 1 221 ? 4.237 2.687 -27.336 1.00 92.06 221 ASN A O 1
ATOM 1696 N N . GLY A 1 222 ? 5.271 0.796 -26.700 1.00 89.94 222 GLY A N 1
ATOM 1697 C CA . GLY A 1 222 ? 6.416 1.450 -26.060 1.00 89.94 222 GLY A CA 1
ATOM 1698 C C . GLY A 1 222 ? 6.153 1.988 -24.648 1.00 89.94 222 GLY A C 1
ATOM 1699 O O . GLY A 1 222 ? 7.062 2.564 -24.060 1.00 89.94 222 GLY A O 1
ATOM 1700 N N . VAL A 1 223 ? 4.952 1.792 -24.095 1.00 90.88 223 VAL A N 1
ATOM 1701 C CA . VAL A 1 223 ? 4.610 2.146 -22.709 1.00 90.88 223 VAL A CA 1
ATOM 1702 C C . VAL A 1 223 ? 4.712 0.894 -21.828 1.00 90.88 223 VAL A C 1
ATOM 1704 O O . VAL A 1 223 ? 4.106 -0.117 -22.190 1.00 90.88 223 VAL A O 1
ATOM 1707 N N . PRO A 1 224 ? 5.453 0.919 -20.705 1.00 94.12 224 PRO A N 1
ATOM 1708 C CA . PRO A 1 224 ? 5.487 -0.179 -19.732 1.00 94.12 224 PRO A CA 1
ATOM 1709 C C . PRO A 1 224 ? 4.088 -0.604 -19.260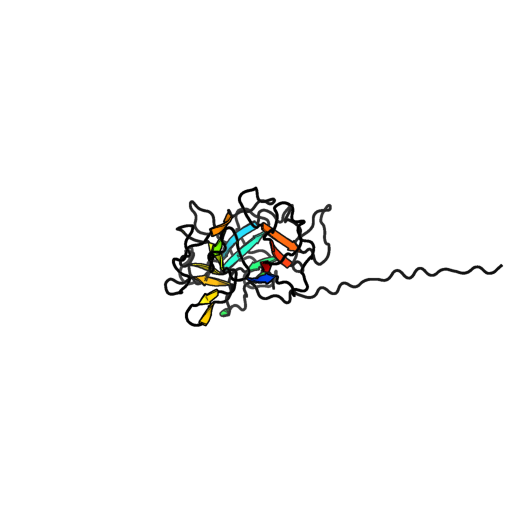 1.00 94.12 224 PRO A C 1
ATOM 1711 O O . PRO A 1 224 ? 3.222 0.253 -19.058 1.00 94.12 224 PRO A O 1
ATOM 1714 N N . ILE A 1 225 ? 3.859 -1.910 -19.089 1.00 95.00 225 ILE A N 1
ATOM 1715 C CA . ILE A 1 225 ? 2.569 -2.448 -18.633 1.00 95.00 225 ILE A CA 1
ATOM 1716 C C . ILE A 1 225 ? 2.737 -3.067 -17.250 1.00 95.00 225 ILE A C 1
ATOM 1718 O O . ILE A 1 225 ? 3.322 -4.132 -17.132 1.00 95.00 225 ILE A O 1
ATOM 1722 N N . TYR A 1 226 ? 2.138 -2.467 -16.230 1.00 95.69 226 TYR A N 1
ATOM 1723 C CA . TYR A 1 226 ? 2.030 -3.102 -14.925 1.00 95.69 226 TYR A CA 1
ATOM 1724 C C . TYR A 1 226 ? 1.281 -4.439 -15.012 1.00 95.69 226 TYR A C 1
ATOM 1726 O O . TYR A 1 226 ? 0.133 -4.502 -15.475 1.00 95.69 226 TYR A O 1
ATOM 1734 N N . ASP A 1 227 ? 1.927 -5.501 -14.541 1.00 94.75 227 ASP A N 1
ATOM 1735 C CA . ASP A 1 227 ? 1.340 -6.823 -14.393 1.00 94.75 227 ASP A CA 1
ATOM 1736 C C . ASP A 1 227 ? 1.690 -7.512 -13.064 1.00 94.75 227 ASP A C 1
ATOM 1738 O O . ASP A 1 227 ? 2.211 -6.923 -12.117 1.00 94.75 227 ASP A O 1
ATOM 1742 N N . TYR A 1 228 ? 1.320 -8.790 -12.957 1.00 93.44 228 TYR A N 1
ATOM 1743 C CA . TYR A 1 228 ? 1.457 -9.558 -11.728 1.00 93.44 228 TYR A CA 1
ATOM 1744 C C . TYR A 1 228 ? 2.914 -9.679 -11.234 1.00 93.44 228 TYR A C 1
ATOM 1746 O O . TYR A 1 228 ? 3.139 -9.767 -10.025 1.00 93.44 228 TYR A O 1
ATOM 1754 N N . ASN A 1 229 ? 3.894 -9.688 -12.142 1.00 93.25 229 ASN A N 1
ATOM 1755 C CA . ASN A 1 229 ? 5.309 -9.891 -11.810 1.00 93.25 229 ASN A CA 1
ATOM 1756 C C . ASN A 1 229 ? 6.012 -8.611 -11.349 1.00 93.25 229 ASN A C 1
ATOM 1758 O O . ASN A 1 229 ? 7.136 -8.695 -10.866 1.00 93.25 229 ASN A O 1
ATOM 1762 N N . ASP A 1 230 ? 5.373 -7.457 -11.511 1.00 95.62 230 ASP A N 1
ATOM 1763 C CA . ASP A 1 230 ? 5.994 -6.160 -11.271 1.00 95.62 230 ASP A CA 1
ATOM 1764 C C . ASP A 1 230 ? 5.876 -5.734 -9.815 1.00 95.62 230 ASP A C 1
ATOM 1766 O O . ASP A 1 230 ? 4.858 -5.970 -9.170 1.00 95.62 230 ASP A O 1
ATOM 1770 N N . GLU A 1 231 ? 6.882 -5.064 -9.281 1.00 95.50 231 GLU A N 1
ATOM 1771 C CA . GLU A 1 231 ? 6.870 -4.610 -7.889 1.00 95.50 231 GLU A CA 1
ATOM 1772 C C . GLU A 1 231 ? 6.417 -3.155 -7.815 1.00 95.50 231 GLU A C 1
ATOM 1774 O O . GLU A 1 231 ? 6.845 -2.343 -8.6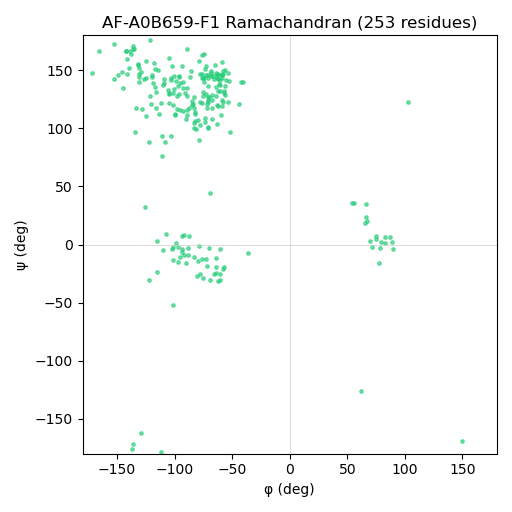29 1.00 95.50 231 GLU A O 1
ATOM 1779 N N . VAL A 1 232 ? 5.541 -2.813 -6.868 1.00 96.00 232 VAL A N 1
ATOM 1780 C CA . VAL A 1 232 ? 5.009 -1.451 -6.706 1.00 96.00 232 VAL A CA 1
ATOM 1781 C C . VAL A 1 232 ? 5.575 -0.816 -5.448 1.00 96.00 232 VAL A C 1
ATOM 1783 O O . VAL A 1 232 ? 5.642 -1.449 -4.394 1.00 96.00 232 VAL A O 1
ATOM 1786 N N . TYR A 1 233 ? 5.926 0.460 -5.564 1.00 94.69 233 TYR A N 1
ATOM 1787 C CA . TYR A 1 233 ? 6.593 1.236 -4.534 1.00 94.69 233 TYR A CA 1
ATOM 1788 C C . TYR A 1 233 ? 5.874 2.557 -4.278 1.00 94.69 233 TYR A C 1
ATOM 1790 O O . TYR A 1 233 ? 5.338 3.173 -5.204 1.00 94.69 233 TYR A O 1
ATOM 1798 N N . ILE A 1 234 ? 5.932 3.024 -3.031 1.00 93.00 234 ILE A N 1
ATOM 1799 C CA . ILE A 1 234 ? 5.888 4.462 -2.751 1.00 93.00 234 ILE A CA 1
ATOM 1800 C C . ILE A 1 234 ? 7.321 4.968 -2.931 1.00 93.00 234 ILE A C 1
ATOM 1802 O O . ILE A 1 234 ? 8.170 4.699 -2.085 1.00 93.00 234 ILE A O 1
ATOM 1806 N N . ASP A 1 235 ? 7.574 5.659 -4.039 1.00 90.06 235 ASP A N 1
ATOM 1807 C CA . ASP A 1 235 ? 8.854 6.298 -4.360 1.00 90.06 235 ASP A CA 1
ATOM 1808 C C . ASP A 1 235 ? 8.905 7.662 -3.668 1.00 90.06 235 ASP A C 1
ATOM 1810 O O . ASP A 1 235 ? 8.060 8.527 -3.930 1.00 90.06 235 ASP A O 1
ATOM 1814 N N . VAL A 1 236 ? 9.865 7.838 -2.760 1.00 85.62 236 VAL A N 1
ATOM 1815 C CA . VAL A 1 236 ? 10.093 9.079 -2.018 1.00 85.62 236 VAL A CA 1
ATOM 1816 C C . VAL A 1 236 ? 11.380 9.727 -2.537 1.00 85.62 236 VAL A C 1
ATOM 1818 O O . VAL A 1 236 ? 12.465 9.502 -1.990 1.00 85.62 236 VAL A O 1
ATOM 1821 N N . PRO A 1 237 ? 11.302 10.565 -3.586 1.00 70.81 237 PRO A N 1
ATOM 1822 C CA . PRO A 1 237 ? 12.487 11.121 -4.209 1.00 70.81 237 PRO A CA 1
ATOM 1823 C C . PRO A 1 237 ? 13.268 12.003 -3.230 1.00 70.81 237 PRO A C 1
ATOM 1825 O O . PRO A 1 237 ? 12.809 13.057 -2.794 1.00 70.81 237 PRO A O 1
ATOM 1828 N N . PHE A 1 238 ? 14.526 11.635 -2.978 1.00 58.00 238 PHE A N 1
ATOM 1829 C CA . PHE A 1 238 ? 15.469 12.444 -2.189 1.00 58.00 238 PHE A CA 1
ATOM 1830 C C . PHE A 1 238 ? 15.803 13.799 -2.854 1.00 58.00 238 PHE A C 1
ATOM 1832 O O . PHE A 1 238 ? 16.424 14.679 -2.258 1.00 58.00 238 PHE A O 1
ATOM 1839 N N . SER A 1 239 ? 15.418 13.964 -4.122 1.00 55.12 239 SER A N 1
ATOM 1840 C CA . SER A 1 239 ? 15.551 15.184 -4.910 1.00 55.12 239 SER A CA 1
ATOM 1841 C C . SER A 1 239 ? 14.458 15.208 -5.981 1.00 55.12 239 SER A C 1
ATOM 1843 O O . SER A 1 239 ? 14.226 14.173 -6.601 1.00 55.12 239 SER A O 1
ATOM 1845 N N . PRO A 1 240 ? 13.850 16.362 -6.312 1.00 51.19 240 PRO A N 1
ATOM 1846 C CA . PRO A 1 240 ? 12.876 16.482 -7.409 1.00 51.19 240 PRO A CA 1
ATOM 1847 C C . PRO A 1 240 ? 13.446 16.116 -8.796 1.00 51.19 240 PRO A C 1
ATOM 1849 O O . PRO A 1 240 ? 12.726 16.131 -9.790 1.00 51.19 240 PRO A O 1
ATOM 1852 N N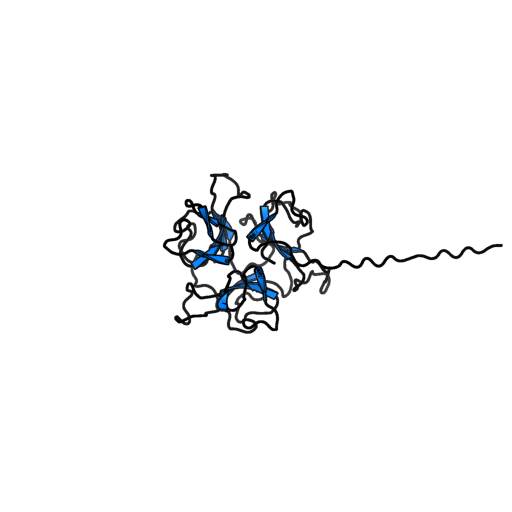 . LEU A 1 241 ? 14.745 15.809 -8.870 1.00 47.94 241 LEU A N 1
ATOM 1853 C CA . LEU A 1 241 ? 15.455 15.321 -10.050 1.00 47.94 241 LEU A CA 1
ATOM 1854 C C . LEU A 1 241 ? 15.823 13.830 -9.952 1.00 47.94 241 LEU A C 1
ATOM 1856 O O . LEU A 1 241 ? 16.615 13.364 -10.772 1.00 47.94 241 LEU A O 1
ATOM 1860 N N . SER A 1 242 ? 15.324 13.101 -8.944 1.00 54.50 242 SER A N 1
ATOM 1861 C CA . SER A 1 242 ? 15.653 11.687 -8.765 1.00 54.50 242 SER A CA 1
ATOM 1862 C C . SER A 1 242 ? 15.149 10.900 -9.980 1.00 54.50 242 SER A C 1
ATOM 1864 O O . SER A 1 242 ? 13.950 10.947 -10.280 1.00 54.50 242 SER A O 1
ATOM 1866 N N . PRO A 1 243 ? 16.045 10.229 -10.726 1.00 57.97 243 PRO A N 1
ATOM 1867 C CA . PRO A 1 243 ? 15.636 9.333 -11.797 1.00 57.97 243 PRO A CA 1
ATOM 1868 C C . PRO A 1 243 ? 14.786 8.252 -11.140 1.00 57.97 243 PRO A C 1
ATOM 1870 O O . PRO A 1 243 ? 15.203 7.762 -10.103 1.00 57.97 243 PRO A O 1
ATOM 1873 N N . GLY A 1 244 ? 13.606 7.927 -11.676 1.00 81.19 244 GLY A N 1
ATOM 1874 C CA . GLY A 1 244 ? 12.744 6.888 -11.109 1.00 81.19 244 GLY A CA 1
ATOM 1875 C C . GLY A 1 244 ? 13.535 5.602 -10.918 1.00 81.19 244 GLY A C 1
ATOM 1876 O O . GLY A 1 244 ? 13.769 4.863 -11.870 1.00 81.19 244 GLY A O 1
ATOM 1877 N N . VAL A 1 245 ? 14.015 5.392 -9.700 1.00 91.25 245 VAL A N 1
ATOM 1878 C CA . VAL A 1 245 ? 14.794 4.247 -9.268 1.00 91.25 245 VAL A CA 1
ATOM 1879 C C . VAL A 1 245 ? 14.488 4.016 -7.805 1.00 91.25 245 VAL A C 1
ATOM 1881 O O . VAL A 1 245 ? 14.324 4.977 -7.051 1.00 91.25 245 VAL A O 1
ATOM 1884 N N . VAL A 1 246 ? 14.481 2.751 -7.414 1.00 91.62 246 VAL A N 1
ATOM 1885 C CA . VAL A 1 246 ? 14.319 2.358 -6.024 1.00 91.62 246 VAL A CA 1
ATOM 1886 C C . VAL A 1 246 ? 15.432 2.993 -5.194 1.00 91.62 246 VAL A C 1
ATOM 1888 O O . VAL A 1 246 ? 16.623 2.805 -5.469 1.00 91.62 246 VAL A O 1
ATOM 1891 N N . SER A 1 247 ? 15.038 3.767 -4.195 1.00 90.06 247 SER A N 1
ATOM 1892 C CA . SER A 1 247 ? 15.902 4.573 -3.343 1.00 90.06 247 SER A CA 1
ATOM 1893 C C . SER A 1 247 ? 15.679 4.239 -1.873 1.00 90.06 247 SER A C 1
ATOM 1895 O O . SER A 1 247 ? 14.634 3.735 -1.474 1.00 90.06 247 SER A O 1
ATOM 1897 N N . VAL A 1 248 ? 16.676 4.531 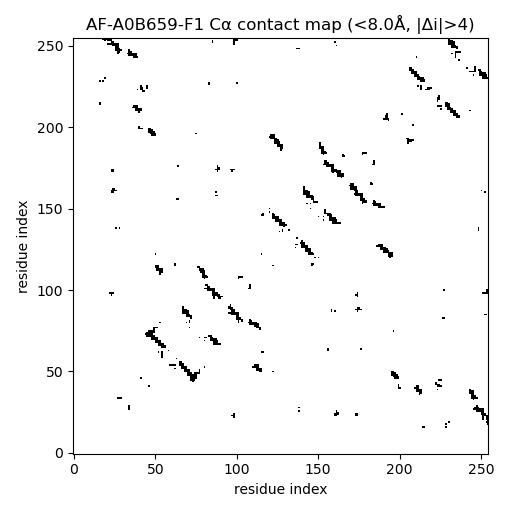-1.033 1.00 88.19 248 VAL A N 1
ATOM 1898 C CA . VAL A 1 248 ? 16.523 4.372 0.419 1.00 88.19 248 VAL A CA 1
ATOM 1899 C C . VAL A 1 248 ? 15.324 5.194 0.899 1.00 88.19 248 VAL A C 1
ATOM 1901 O O . VAL A 1 248 ? 15.196 6.363 0.539 1.00 88.19 248 VAL A O 1
ATOM 1904 N N . ASN A 1 249 ? 14.520 4.582 1.768 1.00 88.06 249 ASN A N 1
ATOM 1905 C CA . ASN A 1 249 ? 13.242 5.049 2.307 1.00 88.06 249 ASN A CA 1
ATOM 1906 C C . ASN A 1 249 ? 12.018 4.898 1.392 1.00 88.06 249 ASN A C 1
ATOM 1908 O O . ASN A 1 249 ? 10.909 5.163 1.871 1.00 88.06 249 ASN A O 1
ATOM 1912 N N . ASP A 1 250 ? 12.174 4.416 0.157 1.00 91.12 250 ASP A N 1
ATOM 1913 C CA . ASP A 1 250 ? 11.030 3.932 -0.619 1.00 91.12 250 ASP A CA 1
ATOM 1914 C C . ASP A 1 250 ? 10.332 2.795 0.131 1.00 91.12 250 ASP A C 1
ATOM 1916 O O . ASP A 1 250 ? 10.918 2.137 0.997 1.00 91.12 250 ASP A O 1
ATOM 1920 N N . VAL A 1 251 ? 9.059 2.567 -0.180 1.00 93.25 251 VAL A N 1
ATOM 1921 C CA . VAL A 1 251 ? 8.214 1.623 0.560 1.00 93.25 251 VAL A CA 1
ATOM 1922 C C . VAL A 1 251 ? 7.696 0.558 -0.380 1.00 93.25 251 VAL A C 1
ATOM 1924 O O . VAL A 1 251 ? 7.053 0.889 -1.376 1.00 93.25 251 VAL A O 1
ATOM 1927 N N . HIS A 1 252 ? 7.889 -0.709 -0.029 1.00 95.25 252 HIS A N 1
ATOM 1928 C CA . HIS A 1 252 ? 7.327 -1.827 -0.778 1.00 95.25 252 HIS A CA 1
ATOM 1929 C C . HIS A 1 252 ? 5.813 -1.897 -0.569 1.00 95.25 252 HIS A C 1
ATOM 1931 O O . HIS A 1 252 ? 5.334 -2.126 0.545 1.00 95.25 252 HIS A O 1
ATOM 1937 N N . LEU A 1 253 ? 5.045 -1.740 -1.646 1.00 95.38 253 LEU A N 1
ATOM 1938 C CA . LEU A 1 253 ? 3.600 -1.970 -1.640 1.00 95.38 253 LEU A CA 1
ATOM 1939 C C . LEU A 1 253 ? 3.221 -3.376 -2.102 1.00 95.38 253 LEU A C 1
ATOM 1941 O O . LEU A 1 253 ? 2.063 -3.744 -1.938 1.00 95.38 253 LEU A O 1
ATOM 1945 N N . THR A 1 254 ? 4.151 -4.163 -2.651 1.00 94.19 254 THR A N 1
ATOM 1946 C CA . THR A 1 254 ? 3.874 -5.528 -3.126 1.00 94.19 254 THR A CA 1
ATOM 1947 C C . THR A 1 254 ? 4.774 -6.595 -2.523 1.00 94.19 254 THR A C 1
ATOM 1949 O O . THR A 1 254 ? 5.977 -6.380 -2.379 1.00 94.19 254 THR A O 1
ATOM 1952 N N . VAL A 1 255 ? 4.181 -7.768 -2.278 1.00 85.31 255 VAL A N 1
ATOM 1953 C CA . VAL A 1 255 ? 4.831 -9.004 -1.800 1.00 85.31 255 VAL A CA 1
ATOM 1954 C C . VAL A 1 255 ? 4.587 -10.178 -2.745 1.00 85.31 255 VAL A C 1
ATOM 1956 O O . VAL A 1 255 ? 3.575 -10.139 -3.490 1.00 85.31 255 VAL A O 1
#

Foldseek 3Di:
DDDDDDDDDDDDDPPPQDADPDAQFAFDDPPRPQFFFAWDDDDDQFDQWFKWWFDDDDDPPDQAQQIWMWTGGRDLFQFAQAFQIATQADDVVQPHHFQATDDCPGPRGGGTTHHQDDDDFAFAKWWFDPPCPPPDDANQIWIWGDRDDDPFAAAWQIFTRHWDQAPVRDIDHGRHTDDPPGRRGRGGIGGQTTDPRDDPPDDDPHQWDKTKRLSPQDDDVNHRDDHNSIWIWGGRDPDPPDRRGRHGRITTRHD

Solvent-accessible surface area (backbone atoms only — not comparable to full-atom values): 14586 Å² total; per-residue (Å²): 137,87,82,83,82,84,82,82,81,81,81,82,81,80,80,76,83,73,73,59,90,47,56,41,22,39,60,38,45,100,79,44,91,58,61,64,41,62,36,42,75,63,46,77,74,44,37,22,37,23,60,23,30,33,80,44,74,93,58,82,94,49,98,52,83,69,37,42,37,32,44,36,64,35,35,78,66,50,57,50,36,47,62,56,21,29,26,49,28,52,40,76,94,76,72,41,49,36,11,31,58,37,42,82,84,41,93,60,39,70,35,62,21,39,65,62,76,82,86,93,73,57,43,28,35,26,33,28,68,81,79,70,53,79,95,53,88,57,86,82,40,35,32,31,39,41,48,59,80,61,82,54,36,39,42,61,54,18,29,23,48,17,61,37,75,39,97,86,71,50,73,44,56,34,19,37,65,38,41,85,85,43,87,69,36,74,32,66,36,46,81,30,31,78,48,54,56,35,62,69,80,80,65,96,85,41,61,34,48,72,31,31,33,66,70,84,69,53,59,58,97,86,39,67,58,93,50,84,79,35,46,36,32,43,41,44,56,95,40,104,79,56,70,56,39,43,45,67,56,14,27,30,49,31,64

Mean predicted aligned error: 8.22 Å

pLDDT: mean 82.95, std 16.48, range [35.38, 98.06]

Secondary structure (DSSP, 8-state):
---------------------SPTTPBP-TT-TTTTPBPEE--GGG-SEEEEEE--SSSTTS--SSPEEEEEES-SS--B--TT-EE-S-BGGGTB-TTPBPPTTSTTTT-B-EEPPP-SS--EEEEE-SS--SS---TT-EEEEE-SSSTTB--TT-EESS-EE-TTS-EE-TTPBP-TTSTTTT-B-EEEEE-SSB-SSPPTT-S-EEEEE-TT--EETTEE---TT-EEEEE--SSTT--SB--TT-EE---

Nearest PDB structures (foldseek):
  7yt9-assembly2_B  TM=1.213E-01  e=3.076E+00  Arabidopsis thaliana